Protein AF-A0A968MDX3-F1 (afdb_monomer)

Sequence (237 aa):
MPSSILFPNFDRIEPSSHFFADVKYDFLPLYENDYFKPNNRPAIYIYRIDTQQRFYQGITAAVPIEAYWKGDIKGHEGTLEMKEKQQLDLLKERKAQIKPVLLTYATVPAIENWILKQQSNRPFIHFKQGENKHTIWEVHQAEQIADIQQLFAEQVVQTYIADGHHRTTITAKYAEEIGQPLHLYCTLFSSSQVEILSFNRVVEGIPERNLEGLIKHLSNWCMIEPSKISICQQSIV

Nearest PDB structures (foldseek):
  1mw7-assembly1_A  TM=1.736E-01  e=5.111E-01  Helicobacter pylori
  8ro1-assembly1_A  TM=3.201E-01  e=3.307E+00  Caenorhabditis elegans
  7abg-assembly1_A  TM=3.146E-01  e=4.208E+00  Homo sapiens

Radius of gyration: 21.26 Å; Cα contacts (8 Å, |Δi|>4): 309; chains: 1; bounding box: 51×43×60 Å

Secondary structure (DSSP, 8-state):
-----EEE-TTT--S-HHHHHHHHHHHHHHHHTTSEEE--S--EEEEEEE-SS-EEEEEEEEEETHHHHTTSEE-SSPPPHHHHHHHHHHHHHH-S--S-EEEEE---HHHHHHHHHHTTSPPSEEEEETTEEEEEEEE--HHHHHHHHHHHHHH---EEEEE-HHHHHHHHHHHHHHTS--EEEEEEEEGGG--------------HHHHHHHHHHHTTTS-----SS---SS---

pLDDT: mean 88.59, std 12.37, range [32.12, 98.56]

Foldseek 3Di:
DPPWDKDFPPVPDDDDPVVLVCCLPCVQVCVVVPRIDTDPADKKKWKWKQAPVGMFIWIWDWAWLVCVVVPLEAEDDDDDPVVLVVVLVSCVVNVDDSDAFEKEFADDVVLVVLSVVQVVDDWPDWDDDVRMIMTMGIDRDPVSVVVNVVCCVPPTRHIYGPDDPSVSVSQVVVCVVVVHIGTGRHIYTYPVNDDDDDDDDDDDDQPPVCVVVVQVVCVVPDDDDPDPDDPDPPDPD

Structure (mmCIF, N/CA/C/O backbone):
data_AF-A0A968MDX3-F1
#
_entry.id   AF-A0A968MDX3-F1
#
loop_
_atom_site.group_PDB
_atom_site.id
_atom_site.type_symbol
_atom_site.label_atom_id
_atom_site.label_alt_id
_atom_site.label_comp_id
_atom_site.label_asym_id
_atom_site.label_entity_id
_atom_site.label_seq_id
_atom_site.pdbx_PDB_ins_code
_atom_site.Cartn_x
_atom_site.Cartn_y
_atom_site.Cartn_z
_atom_site.occupancy
_atom_site.B_iso_or_equiv
_atom_site.auth_seq_id
_atom_site.auth_comp_id
_atom_site.auth_asym_id
_atom_site.auth_atom_id
_atom_site.pdbx_PDB_model_num
ATOM 1 N N . MET A 1 1 ? -1.155 18.068 11.201 1.00 32.12 1 MET A N 1
ATOM 2 C CA . MET A 1 1 ? -2.561 17.829 10.802 1.00 32.12 1 MET A CA 1
ATOM 3 C C . MET A 1 1 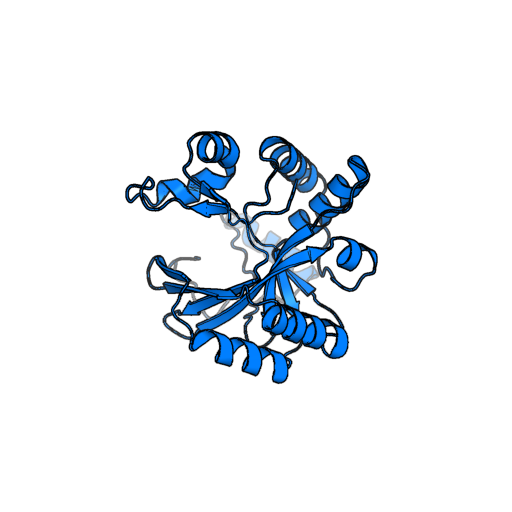? -2.909 16.408 11.207 1.00 32.12 1 MET A C 1
ATOM 5 O O . MET A 1 1 ? -2.049 15.559 10.991 1.00 32.12 1 MET A O 1
ATOM 9 N N . PRO A 1 2 ? -4.082 16.117 11.796 1.00 44.62 2 PRO A N 1
ATOM 10 C CA . PRO A 1 2 ? -4.501 14.727 11.925 1.00 44.62 2 PRO A CA 1
ATOM 11 C C . PRO A 1 2 ? -4.519 14.115 10.522 1.00 44.62 2 PRO A C 1
ATOM 13 O O . PRO A 1 2 ? -5.083 14.698 9.594 1.00 44.62 2 PRO A O 1
ATOM 16 N N . SER A 1 3 ? -3.824 12.993 10.358 1.00 61.81 3 SER A N 1
ATOM 17 C CA . SER A 1 3 ? -3.749 12.203 9.131 1.00 61.81 3 SER A CA 1
ATOM 18 C C . SER A 1 3 ? -5.114 11.571 8.859 1.00 61.81 3 SER A C 1
ATOM 20 O O . SER A 1 3 ? -5.344 10.392 9.112 1.00 61.81 3 SER A O 1
ATOM 22 N N . SER A 1 4 ? -6.057 12.392 8.409 1.00 73.12 4 SER A N 1
ATOM 23 C CA . SER A 1 4 ? -7.383 11.943 8.007 1.00 73.12 4 SER A CA 1
ATOM 24 C C . SER A 1 4 ? -7.314 11.393 6.589 1.00 73.12 4 SER A C 1
ATOM 26 O O . SER A 1 4 ? -6.726 11.996 5.690 1.00 73.12 4 SER A O 1
ATOM 28 N N . ILE A 1 5 ? -7.902 10.216 6.391 1.00 84.19 5 ILE A N 1
ATOM 29 C CA . ILE A 1 5 ? -8.171 9.718 5.047 1.00 84.19 5 ILE A CA 1
ATOM 30 C C . ILE A 1 5 ? -9.324 10.536 4.470 1.00 84.19 5 ILE A C 1
ATOM 32 O O . ILE A 1 5 ? -10.313 10.824 5.149 1.00 84.19 5 ILE A O 1
ATOM 36 N N . LEU A 1 6 ? -9.166 10.915 3.207 1.00 88.38 6 LEU A N 1
ATOM 37 C CA . LEU A 1 6 ? -10.134 11.680 2.444 1.00 88.38 6 LEU A CA 1
ATOM 38 C C . LEU A 1 6 ? -10.841 10.753 1.460 1.00 88.38 6 LEU A C 1
ATOM 40 O O . LEU A 1 6 ? -10.191 10.043 0.692 1.00 88.38 6 LEU A O 1
ATOM 44 N N . PHE A 1 7 ? -12.169 10.782 1.464 1.00 86.81 7 PHE A N 1
ATOM 45 C CA . PHE A 1 7 ? -12.987 9.995 0.551 1.00 86.81 7 PHE A CA 1
ATOM 46 C C . PHE A 1 7 ? -13.551 10.860 -0.563 1.00 86.81 7 PHE A C 1
ATOM 48 O O . PHE A 1 7 ? -14.016 11.963 -0.276 1.00 86.81 7 PHE A O 1
ATOM 55 N N . PRO A 1 8 ? -13.566 10.374 -1.815 1.00 85.56 8 PRO A N 1
ATOM 56 C CA . PRO A 1 8 ? -14.260 11.058 -2.893 1.00 85.56 8 PRO A CA 1
ATOM 57 C C . PRO A 1 8 ? -15.722 11.323 -2.516 1.00 85.56 8 PRO A C 1
ATOM 59 O O . PRO A 1 8 ? -16.436 10.438 -2.039 1.00 85.56 8 PRO A O 1
ATOM 62 N N . ASN A 1 9 ? -16.171 12.554 -2.724 1.00 86.38 9 ASN A N 1
ATOM 63 C CA . ASN A 1 9 ? -17.553 12.945 -2.529 1.00 86.38 9 ASN A CA 1
ATOM 64 C C . ASN A 1 9 ? -18.368 12.556 -3.767 1.00 86.38 9 ASN A C 1
ATOM 66 O O . ASN A 1 9 ? -18.525 13.356 -4.686 1.00 86.38 9 ASN A O 1
ATOM 70 N N . PHE A 1 10 ? -18.879 11.325 -3.793 1.00 79.38 10 PHE A N 1
ATOM 71 C CA . PHE A 1 10 ? -19.623 10.802 -4.944 1.00 79.38 10 PHE A CA 1
ATOM 72 C C . PHE A 1 10 ? -20.882 11.611 -5.302 1.00 79.38 10 PHE A C 1
ATOM 74 O O . PHE A 1 10 ? -21.313 11.548 -6.445 1.00 79.38 10 PHE A O 1
ATOM 81 N N . ASP A 1 11 ? -21.414 12.434 -4.390 1.00 82.62 11 ASP A N 1
ATOM 82 C CA . ASP A 1 11 ? -22.530 13.350 -4.682 1.00 82.62 11 ASP A CA 1
ATOM 83 C C . ASP A 1 11 ? -22.121 14.509 -5.614 1.00 82.62 11 ASP A C 1
ATOM 85 O O . ASP A 1 11 ? -22.972 15.157 -6.216 1.00 82.62 11 ASP A O 1
ATOM 89 N N . ARG A 1 12 ? -20.818 14.811 -5.697 1.00 81.12 12 ARG A N 1
ATOM 90 C CA . ARG A 1 12 ? -20.247 15.902 -6.509 1.00 81.12 12 ARG A CA 1
ATOM 91 C C . ARG A 1 12 ? -19.430 15.402 -7.693 1.00 81.12 12 ARG A C 1
ATOM 93 O O . ARG A 1 12 ? -19.038 16.193 -8.544 1.00 81.12 12 ARG A O 1
ATOM 100 N N . ILE A 1 13 ?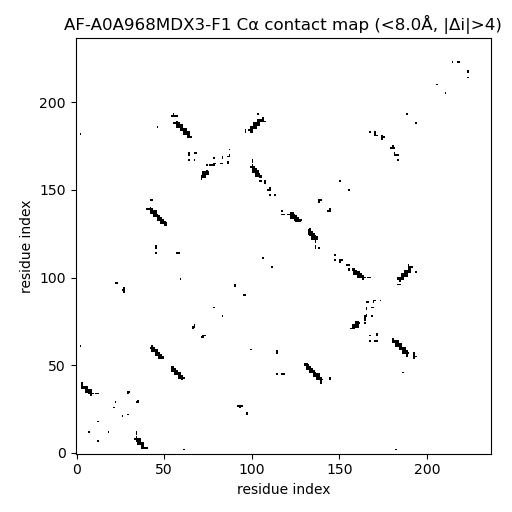 -19.147 14.106 -7.732 1.00 79.38 13 ILE A N 1
ATOM 101 C CA . ILE A 1 13 ? -18.379 13.480 -8.801 1.00 79.38 13 ILE A CA 1
ATOM 102 C C . ILE A 1 13 ? -19.387 12.898 -9.787 1.00 79.38 13 ILE A C 1
ATOM 104 O O . ILE A 1 13 ? -19.779 11.736 -9.700 1.00 79.38 13 ILE A O 1
ATOM 108 N N . GLU A 1 14 ? -19.817 13.745 -10.719 1.00 67.94 14 GLU A N 1
ATOM 109 C CA . GLU A 1 14 ? -20.519 13.321 -11.931 1.00 67.94 14 GLU A CA 1
ATOM 110 C C . GLU A 1 14 ? -19.634 12.319 -12.697 1.00 67.94 14 GLU A C 1
ATOM 112 O O . GLU A 1 14 ? -18.400 12.435 -12.668 1.00 67.94 14 GLU A O 1
ATOM 117 N N . PRO A 1 15 ? -20.215 11.302 -13.356 1.00 61.31 15 PRO A N 1
ATOM 118 C CA . PRO A 1 15 ? -19.452 10.177 -13.865 1.00 61.31 15 PRO A CA 1
ATOM 119 C C . PRO A 1 15 ? -18.474 10.654 -14.936 1.00 61.31 15 PRO A C 1
ATOM 121 O O . PRO A 1 15 ? -18.842 10.933 -16.073 1.00 61.31 15 PRO A O 1
ATOM 124 N N . SER A 1 16 ? -17.192 10.705 -14.593 1.00 52.84 16 SER A N 1
ATOM 125 C CA . SER A 1 16 ? -16.134 10.774 -15.584 1.00 52.84 16 SER A CA 1
ATOM 126 C C . SER A 1 16 ? -14.912 10.025 -15.078 1.00 52.84 16 SER A C 1
ATOM 128 O O . SER A 1 16 ? -14.365 10.290 -14.008 1.00 52.84 16 SER A O 1
ATOM 130 N N . SER A 1 17 ? -14.449 9.084 -15.895 1.00 56.25 17 SER A N 1
ATOM 131 C CA . SER A 1 17 ? -13.133 8.451 -15.784 1.00 56.25 17 SER A CA 1
ATOM 132 C C . SER A 1 17 ? -11.983 9.467 -15.686 1.00 56.25 17 SER A C 1
ATOM 134 O O . SER A 1 17 ? -10.896 9.111 -15.239 1.00 56.25 17 SER A O 1
ATOM 136 N N . HIS A 1 18 ? -12.232 10.724 -16.071 1.00 61.31 18 HIS A N 1
ATOM 137 C CA . HIS A 1 18 ? -11.297 11.843 -15.996 1.00 61.31 18 HIS A CA 1
ATOM 138 C C . HIS A 1 18 ? -10.996 12.290 -14.563 1.00 61.31 18 HIS A C 1
ATOM 140 O O . HIS A 1 18 ? -9.832 12.536 -14.257 1.00 61.31 18 HIS A O 1
ATOM 146 N N . PHE A 1 19 ? -11.984 12.295 -13.656 1.00 70.69 19 PHE A N 1
ATOM 147 C CA . PHE A 1 19 ? -11.780 12.774 -12.282 1.00 70.69 19 PHE A CA 1
ATOM 148 C C . PHE A 1 19 ? -10.586 12.078 -11.608 1.00 70.69 19 PHE A C 1
ATOM 150 O O . PHE A 1 19 ? -9.650 12.724 -11.153 1.00 70.69 19 PHE A O 1
ATOM 157 N N . PHE A 1 20 ? -10.542 10.744 -11.623 1.00 71.19 20 PHE A N 1
ATOM 158 C CA . PHE A 1 20 ? -9.467 9.998 -10.960 1.00 71.19 20 PHE A CA 1
ATOM 159 C C . PHE A 1 20 ? -8.124 10.011 -11.709 1.00 71.19 20 PHE A C 1
ATOM 161 O O . PHE A 1 20 ? -7.088 9.750 -11.090 1.00 71.19 20 PHE A O 1
ATOM 168 N N . ALA A 1 21 ? -8.112 10.306 -13.013 1.00 71.12 21 ALA A N 1
ATOM 169 C CA . ALA A 1 21 ? -6.876 10.409 -13.791 1.00 71.12 21 ALA A CA 1
ATOM 170 C C . ALA A 1 21 ? -6.073 11.665 -13.407 1.00 71.12 21 ALA A C 1
ATOM 172 O O . ALA A 1 21 ? -4.843 11.598 -13.268 1.00 71.12 21 ALA A O 1
ATOM 173 N N . ASP A 1 22 ? -6.791 12.760 -13.152 1.00 78.25 22 ASP A N 1
ATOM 174 C CA . ASP A 1 22 ? -6.221 14.090 -12.942 1.00 78.25 22 ASP A CA 1
ATOM 175 C C . ASP A 1 22 ? -6.133 14.490 -11.465 1.00 78.25 22 ASP A C 1
ATOM 177 O O . ASP A 1 22 ? -5.351 15.374 -11.132 1.00 78.25 22 ASP A O 1
ATOM 181 N N . VAL A 1 23 ? -6.784 13.762 -10.542 1.00 83.25 23 VAL A N 1
ATOM 182 C CA . VAL A 1 23 ? -6.662 13.973 -9.078 1.00 83.25 23 VAL A CA 1
ATOM 183 C C . VAL A 1 23 ? -5.212 14.067 -8.613 1.00 83.25 23 VAL A C 1
ATOM 185 O O . VAL A 1 23 ? -4.909 14.799 -7.677 1.00 83.25 23 VAL A O 1
ATOM 188 N N . LYS A 1 24 ? -4.281 13.349 -9.252 1.00 77.69 24 LYS A N 1
ATOM 189 C CA . LYS A 1 24 ? -2.867 13.498 -8.901 1.00 77.69 24 LYS A CA 1
ATOM 190 C C . LYS A 1 24 ? -2.373 14.919 -9.198 1.00 77.69 24 LYS A C 1
ATOM 192 O O . LYS A 1 24 ? -1.607 15.432 -8.410 1.00 77.69 24 LYS A O 1
ATOM 197 N N . TYR A 1 25 ? -2.759 15.577 -10.278 1.00 80.69 25 TYR A N 1
ATOM 198 C CA . TYR A 1 25 ? -2.313 16.943 -10.562 1.00 80.69 25 TYR A CA 1
ATOM 199 C C . TYR A 1 25 ? -3.145 17.984 -9.807 1.00 80.69 25 TYR A C 1
ATOM 201 O O . TYR A 1 25 ? -2.570 18.881 -9.205 1.00 80.69 25 TYR A O 1
ATOM 209 N N . ASP A 1 26 ? -4.458 17.777 -9.707 1.00 85.06 26 ASP A N 1
ATOM 210 C CA . ASP A 1 26 ? -5.398 18.806 -9.246 1.00 85.06 26 ASP A CA 1
ATOM 211 C C . ASP A 1 26 ? -5.943 18.559 -7.831 1.00 85.06 26 ASP A C 1
ATOM 213 O O . ASP A 1 26 ? -6.994 19.081 -7.460 1.00 85.06 26 ASP A O 1
ATOM 217 N N . PHE A 1 27 ? -5.248 17.759 -7.013 1.00 88.56 27 PHE A N 1
ATOM 218 C CA . PHE A 1 27 ? -5.741 17.367 -5.687 1.00 88.56 27 PHE A CA 1
ATOM 219 C C . PHE A 1 27 ? -6.156 18.565 -4.823 1.00 88.56 27 PHE A C 1
ATOM 221 O O . PHE A 1 27 ? -7.245 18.544 -4.255 1.00 88.56 27 PHE A O 1
ATOM 228 N N . LEU A 1 28 ? -5.300 19.588 -4.707 1.00 87.69 28 LEU A N 1
ATOM 229 C CA . LEU A 1 28 ? -5.549 20.707 -3.797 1.00 87.69 28 LEU A CA 1
ATOM 230 C C . LEU A 1 28 ? -6.780 21.531 -4.229 1.00 87.69 28 LEU A C 1
ATOM 232 O O . LEU A 1 28 ? -7.681 21.673 -3.402 1.00 87.69 28 LEU A O 1
ATOM 236 N N . PRO A 1 29 ? -6.914 21.958 -5.504 1.00 89.19 29 PRO A N 1
ATOM 237 C CA . PRO A 1 29 ? -8.154 22.559 -5.992 1.00 89.19 29 PRO A CA 1
ATOM 238 C C . PRO A 1 29 ? -9.394 21.690 -5.755 1.00 89.19 29 PRO A C 1
ATOM 240 O O . PRO A 1 29 ? -10.427 22.191 -5.316 1.00 89.19 29 PRO A O 1
ATOM 243 N N . LEU A 1 30 ? -9.320 20.380 -6.012 1.00 89.19 30 LEU A N 1
ATOM 244 C CA . LEU A 1 30 ? -10.456 19.476 -5.803 1.00 89.19 30 LEU A CA 1
ATOM 245 C C . LEU A 1 30 ? -10.837 19.367 -4.319 1.00 89.19 30 LEU A C 1
ATOM 247 O O . LEU A 1 30 ? -12.021 19.369 -3.980 1.00 89.19 30 LEU A O 1
ATOM 251 N N . TYR A 1 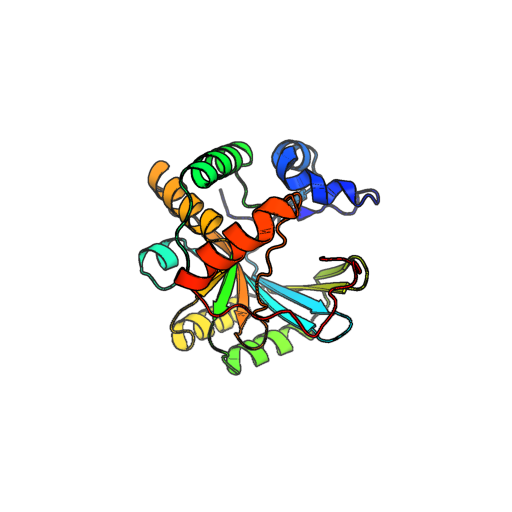31 ? -9.848 19.302 -3.430 1.00 88.00 31 TYR A N 1
ATOM 252 C CA . TYR A 1 31 ? -10.053 19.292 -1.986 1.00 88.00 31 TYR A CA 1
ATOM 253 C C . TYR A 1 31 ? -10.713 20.586 -1.493 1.00 88.00 31 TYR A C 1
ATOM 255 O O . TYR A 1 31 ? -11.709 20.521 -0.779 1.00 88.00 31 TYR A O 1
ATOM 263 N N . GLU A 1 32 ? -10.220 21.748 -1.928 1.00 88.69 32 GLU A N 1
ATOM 264 C CA . GLU A 1 32 ? -10.767 23.065 -1.563 1.00 88.69 32 GLU A CA 1
ATOM 265 C C . GLU A 1 32 ? -12.198 23.293 -2.077 1.00 88.69 32 GLU A C 1
ATOM 267 O O . GLU A 1 32 ? -12.923 24.122 -1.535 1.00 88.69 32 GLU A O 1
ATOM 272 N N . ASN A 1 33 ? -12.625 22.540 -3.096 1.00 89.50 33 ASN A N 1
ATOM 273 C CA . ASN A 1 33 ? -13.972 22.591 -3.669 1.00 89.50 33 ASN A CA 1
ATOM 274 C C . ASN A 1 33 ? -14.895 21.451 -3.176 1.00 89.50 33 ASN A C 1
ATOM 276 O O . ASN A 1 33 ? -15.883 21.125 -3.840 1.00 89.50 33 ASN A O 1
ATOM 280 N N . ASP A 1 34 ? -14.588 20.833 -2.030 1.00 88.81 34 ASP A N 1
ATOM 281 C CA . ASP A 1 34 ? -15.380 19.785 -1.360 1.00 88.81 34 ASP A CA 1
ATOM 282 C C . ASP A 1 34 ? -15.633 18.512 -2.194 1.00 88.81 34 ASP A C 1
ATOM 284 O O . ASP A 1 34 ? -16.595 17.765 -1.952 1.00 88.81 34 ASP A O 1
ATOM 288 N N . TYR A 1 35 ? -14.765 18.212 -3.168 1.00 89.38 35 TYR A N 1
ATOM 289 C CA . TYR A 1 35 ? -14.799 16.926 -3.880 1.00 89.38 35 TYR A CA 1
ATOM 290 C C . TYR A 1 35 ? -14.295 15.764 -3.018 1.00 89.38 35 TYR A C 1
ATOM 292 O O . TYR A 1 35 ? -14.391 14.607 -3.427 1.00 89.38 35 TYR A O 1
ATOM 300 N N . PHE A 1 36 ? -13.804 16.052 -1.812 1.00 89.19 36 PHE A N 1
ATOM 301 C CA . PHE A 1 36 ? -13.387 15.067 -0.830 1.00 89.19 36 PHE A CA 1
ATOM 302 C C . PHE A 1 36 ? -14.024 15.341 0.534 1.00 89.19 36 PHE A C 1
ATOM 304 O O . PHE A 1 36 ? -14.107 16.483 0.974 1.00 89.19 36 PHE A O 1
ATOM 311 N N . LYS A 1 37 ? -14.445 14.280 1.225 1.00 86.56 37 LYS A N 1
ATOM 312 C CA . LYS A 1 37 ? -14.965 14.318 2.596 1.00 86.56 37 LYS A CA 1
ATOM 313 C C . LYS A 1 37 ? -13.940 13.674 3.542 1.00 86.56 37 LYS A C 1
ATOM 315 O O . LYS A 1 37 ? -13.522 12.543 3.276 1.00 86.56 37 LYS A O 1
ATOM 320 N N . PRO A 1 38 ? -13.521 14.344 4.629 1.00 85.19 38 PRO A N 1
ATOM 321 C CA . PRO A 1 38 ? -12.616 13.746 5.601 1.00 85.19 38 PRO A CA 1
ATOM 322 C C . PRO A 1 38 ? -13.322 12.680 6.438 1.00 85.19 38 PRO A C 1
ATOM 324 O O . PRO A 1 38 ? -14.497 12.822 6.783 1.00 85.19 38 PRO A O 1
ATOM 327 N N . ASN A 1 39 ? -12.588 11.633 6.811 1.00 81.69 39 ASN A N 1
ATOM 328 C CA . ASN A 1 39 ? -13.000 10.746 7.889 1.00 81.69 39 ASN A CA 1
ATOM 329 C C . ASN A 1 39 ? -12.390 11.206 9.215 1.00 81.69 39 ASN A C 1
ATOM 331 O O . ASN A 1 39 ? -11.170 11.218 9.383 1.00 81.69 39 ASN A O 1
ATOM 335 N N . ASN A 1 40 ? -13.258 11.581 10.155 1.00 80.06 40 ASN A N 1
ATOM 336 C CA . ASN A 1 40 ? -12.872 12.192 11.426 1.00 80.06 40 ASN A CA 1
ATOM 337 C C . ASN A 1 40 ? -12.677 11.179 12.565 1.00 80.06 40 ASN A C 1
ATOM 339 O O . ASN A 1 40 ? -12.429 11.586 13.699 1.00 80.06 40 ASN A O 1
ATOM 343 N N . ARG A 1 41 ? -12.789 9.874 12.293 1.00 85.56 41 ARG A N 1
ATOM 344 C CA . ARG A 1 41 ? -12.504 8.816 13.271 1.00 85.56 41 ARG A CA 1
ATOM 345 C C . ARG A 1 41 ? -11.289 7.981 12.855 1.00 85.56 41 ARG A C 1
ATOM 347 O O . ARG A 1 41 ? -11.092 7.764 11.658 1.00 85.56 41 ARG A O 1
ATOM 354 N N . PRO A 1 42 ? -10.491 7.485 13.819 1.00 88.62 42 PRO A N 1
ATOM 355 C CA . PRO A 1 42 ? -9.468 6.488 13.539 1.00 88.62 42 PRO A CA 1
ATOM 356 C C . PRO A 1 42 ? -10.090 5.263 12.873 1.00 88.62 42 PRO A C 1
ATOM 358 O O . PRO A 1 42 ? -11.078 4.714 13.363 1.00 88.62 42 PRO A O 1
ATOM 361 N N . ALA A 1 43 ? -9.511 4.855 11.752 1.00 92.56 43 ALA A N 1
ATOM 362 C CA . ALA A 1 43 ? -9.970 3.700 11.009 1.00 92.56 43 ALA A CA 1
ATOM 363 C C . ALA A 1 43 ? -8.823 3.078 10.217 1.00 92.56 43 ALA A C 1
ATOM 365 O O . ALA A 1 43 ? -7.890 3.758 9.781 1.00 92.56 43 ALA A O 1
ATOM 366 N N . ILE A 1 44 ? -8.951 1.780 9.995 1.00 95.12 44 ILE A N 1
ATOM 367 C CA . ILE A 1 44 ? -8.230 1.035 8.968 1.00 95.12 44 ILE A CA 1
ATOM 368 C C . ILE A 1 44 ? -9.256 0.482 7.988 1.00 95.12 44 ILE A C 1
ATOM 370 O O . ILE A 1 44 ? -10.445 0.374 8.304 1.00 95.12 44 ILE A O 1
ATOM 374 N N . TYR A 1 45 ? -8.804 0.118 6.798 1.00 96.44 45 TYR A N 1
ATOM 375 C CA . TYR A 1 45 ? -9.703 -0.344 5.754 1.00 96.44 45 TYR A CA 1
ATOM 376 C C . TYR A 1 45 ? -9.241 -1.680 5.226 1.00 96.44 45 TYR A C 1
ATOM 378 O O . TYR A 1 45 ? -8.050 -1.915 5.066 1.00 96.44 45 TYR A O 1
ATOM 386 N N . ILE A 1 46 ? -10.186 -2.552 4.926 1.00 98.19 46 ILE A N 1
ATOM 387 C CA . ILE A 1 46 ? -9.908 -3.752 4.150 1.00 98.19 46 ILE A CA 1
ATOM 388 C C . ILE A 1 46 ? -10.249 -3.426 2.718 1.00 98.19 46 ILE A C 1
ATOM 390 O O . ILE A 1 46 ? -11.367 -3.000 2.439 1.00 98.19 46 ILE A O 1
ATOM 394 N N . TYR A 1 47 ? -9.295 -3.635 1.826 1.00 97.62 47 TYR A N 1
ATOM 395 C CA . TYR A 1 47 ? -9.468 -3.426 0.403 1.00 97.62 47 TYR A CA 1
ATOM 396 C C . TYR A 1 47 ? -9.410 -4.765 -0.317 1.00 97.62 47 TYR A C 1
ATOM 398 O O . TYR A 1 47 ? -8.464 -5.527 -0.132 1.00 97.62 47 TYR A O 1
ATOM 406 N N . ARG A 1 48 ? -10.421 -5.042 -1.142 1.00 98.00 48 ARG A N 1
ATOM 407 C CA . ARG A 1 48 ? -10.495 -6.217 -2.007 1.00 98.00 48 ARG A CA 1
ATOM 408 C C . ARG A 1 48 ? -10.717 -5.807 -3.454 1.00 98.00 48 ARG A C 1
ATOM 410 O O . ARG A 1 48 ? -11.548 -4.944 -3.742 1.00 98.00 48 ARG A O 1
ATOM 417 N N . ILE A 1 49 ? -10.001 -6.482 -4.343 1.00 97.31 49 ILE A N 1
ATOM 418 C CA . ILE A 1 49 ? -10.154 -6.405 -5.791 1.00 97.31 49 ILE A CA 1
ATOM 419 C C . ILE A 1 49 ? -10.523 -7.800 -6.281 1.00 97.31 49 ILE A C 1
ATOM 421 O O . ILE A 1 49 ? -9.731 -8.726 -6.126 1.00 97.31 49 ILE A O 1
ATOM 425 N N . ASP A 1 50 ? -11.701 -7.954 -6.873 1.00 97.56 50 ASP A N 1
ATOM 426 C CA . ASP A 1 50 ? -12.117 -9.173 -7.563 1.00 97.56 50 ASP A CA 1
ATOM 427 C C . ASP A 1 50 ? -11.882 -8.997 -9.069 1.00 97.56 50 ASP A C 1
ATOM 429 O O . ASP A 1 50 ? -12.484 -8.120 -9.696 1.00 97.56 50 ASP A O 1
ATOM 433 N N . THR A 1 51 ? -11.005 -9.825 -9.637 1.00 95.19 51 THR A N 1
ATOM 434 C CA . THR A 1 51 ? -10.725 -9.910 -11.078 1.00 95.19 51 THR A CA 1
ATOM 435 C C . THR A 1 51 ? -11.454 -11.108 -11.693 1.00 95.19 51 THR A C 1
ATOM 437 O O . THR A 1 51 ? -12.124 -11.874 -10.998 1.00 95.19 51 THR A O 1
ATOM 440 N N . GLN A 1 52 ? -11.319 -11.305 -13.008 1.00 92.81 52 GLN A N 1
ATOM 441 C CA . GLN A 1 52 ? -11.880 -12.483 -13.682 1.00 92.81 52 GLN A CA 1
ATOM 442 C C . GLN A 1 52 ? -11.251 -13.809 -13.218 1.00 92.81 52 GLN A C 1
ATOM 444 O O . GLN A 1 52 ? -11.900 -14.848 -13.297 1.00 92.81 52 GLN A O 1
ATOM 449 N N . GLN A 1 53 ? -9.998 -13.788 -12.751 1.00 92.31 53 GLN A N 1
ATOM 450 C CA . GLN A 1 53 ? -9.251 -15.001 -12.400 1.00 92.31 53 GLN A CA 1
ATOM 451 C C . GLN A 1 53 ? -9.248 -15.285 -10.898 1.00 92.31 53 GLN A C 1
ATOM 453 O O . GLN A 1 53 ? -9.336 -16.440 -10.484 1.00 92.31 53 GLN A O 1
ATOM 458 N N . ARG A 1 54 ? -9.109 -14.243 -10.074 1.00 95.31 54 ARG A N 1
ATOM 459 C CA . ARG A 1 54 ? -8.983 -14.363 -8.618 1.00 95.31 54 ARG A CA 1
ATOM 460 C C . ARG A 1 54 ? -9.330 -13.053 -7.928 1.00 95.31 54 ARG A C 1
ATOM 462 O O . ARG A 1 54 ? -9.600 -12.047 -8.574 1.00 95.31 54 ARG A O 1
ATOM 469 N N . PHE A 1 55 ? -9.268 -13.054 -6.605 1.00 96.31 55 PHE A N 1
ATOM 470 C CA . PHE A 1 55 ? -9.272 -11.821 -5.835 1.00 96.31 55 PHE A CA 1
ATOM 471 C C . PHE A 1 55 ? -7.912 -11.571 -5.182 1.00 96.31 55 PHE A C 1
ATOM 473 O O . PHE A 1 55 ? -7.116 -12.497 -4.985 1.00 96.31 55 PHE A O 1
ATOM 480 N N . TYR A 1 56 ? -7.689 -10.306 -4.844 1.00 97.62 56 TYR A N 1
ATOM 481 C CA . TYR A 1 56 ? -6.597 -9.830 -4.007 1.00 97.62 56 TYR A CA 1
ATOM 482 C C . TYR A 1 56 ? -7.206 -9.013 -2.875 1.00 97.62 56 TYR A C 1
ATOM 484 O O . TYR A 1 56 ? -8.075 -8.174 -3.124 1.00 97.62 56 TYR A O 1
ATOM 492 N N . GLN A 1 57 ? -6.772 -9.244 -1.641 1.00 98.12 57 GLN A N 1
ATOM 493 C CA . GLN A 1 57 ? -7.242 -8.485 -0.486 1.00 98.12 57 GLN A CA 1
ATOM 494 C C . GLN A 1 57 ? -6.110 -8.109 0.464 1.00 98.12 57 GLN A C 1
ATOM 496 O O . GLN A 1 57 ? -5.158 -8.865 0.650 1.00 98.12 57 GLN A O 1
ATOM 501 N N . GLY A 1 58 ? -6.238 -6.943 1.082 1.00 98.06 58 GLY A N 1
ATOM 502 C CA . GLY A 1 58 ? -5.239 -6.405 1.990 1.00 98.06 58 GLY A CA 1
ATOM 503 C C . GLY A 1 58 ? -5.820 -5.366 2.937 1.00 98.06 58 GLY A C 1
ATOM 504 O O . GLY A 1 58 ? -7.012 -5.053 2.899 1.00 98.06 58 GLY A O 1
ATOM 505 N N . ILE A 1 59 ? -4.957 -4.832 3.794 1.00 98.25 59 ILE A N 1
ATOM 506 C CA . ILE A 1 59 ? -5.300 -3.803 4.775 1.00 98.25 59 ILE A CA 1
ATOM 507 C C . ILE A 1 59 ? -4.687 -2.480 4.339 1.00 98.25 59 ILE A C 1
ATOM 509 O O . ILE A 1 59 ? -3.482 -2.376 4.148 1.00 98.25 59 ILE A O 1
ATOM 513 N N . THR A 1 60 ? -5.506 -1.452 4.215 1.00 97.06 60 THR A N 1
ATOM 514 C CA . THR A 1 60 ? -5.095 -0.077 3.972 1.00 97.06 60 THR A CA 1
ATOM 515 C C . THR A 1 60 ? -5.045 0.683 5.296 1.00 97.06 60 THR A C 1
ATOM 517 O O . THR A 1 60 ? -6.041 0.761 6.019 1.00 97.06 60 THR A O 1
ATOM 520 N N . ALA A 1 61 ? -3.880 1.246 5.616 1.00 95.38 61 ALA A N 1
ATOM 521 C CA . ALA A 1 61 ? -3.622 1.920 6.884 1.00 95.38 61 ALA A CA 1
ATOM 522 C C . ALA A 1 61 ? -2.521 2.985 6.754 1.00 95.38 61 ALA A C 1
ATOM 524 O O . ALA A 1 61 ? -1.755 3.007 5.788 1.00 95.38 61 ALA A O 1
ATOM 525 N N . ALA A 1 62 ? -2.441 3.856 7.760 1.00 94.12 62 ALA A N 1
ATOM 526 C CA . ALA A 1 62 ? -1.322 4.768 7.952 1.00 94.12 62 ALA A CA 1
ATOM 527 C C . ALA A 1 62 ? -0.208 4.044 8.728 1.00 94.12 62 ALA A C 1
ATOM 529 O O . ALA A 1 62 ? -0.429 3.604 9.854 1.00 94.12 62 ALA A O 1
ATOM 530 N N . VAL A 1 63 ? 0.979 3.916 8.136 1.00 94.94 63 VAL A N 1
ATOM 531 C CA . VAL A 1 63 ? 2.135 3.234 8.739 1.00 94.94 63 VAL A CA 1
ATOM 532 C C . VAL A 1 63 ? 3.189 4.274 9.127 1.00 94.94 63 VAL A C 1
ATOM 534 O O . VAL A 1 63 ? 3.558 5.071 8.269 1.00 94.94 63 VAL A O 1
ATOM 537 N N . PRO A 1 64 ? 3.682 4.312 10.376 1.00 94.69 64 PRO A N 1
ATOM 538 C CA . PRO A 1 64 ? 4.683 5.295 10.794 1.00 94.69 64 PRO A CA 1
ATOM 539 C C . PRO A 1 64 ? 5.964 5.176 9.957 1.00 94.69 64 PRO A C 1
ATOM 541 O O . PRO A 1 64 ? 6.469 4.070 9.739 1.00 94.69 64 PRO A O 1
ATOM 544 N N . ILE A 1 65 ? 6.504 6.304 9.486 1.00 95.19 65 ILE A N 1
ATOM 545 C CA . ILE A 1 65 ? 7.734 6.326 8.677 1.00 95.19 65 ILE A CA 1
ATOM 546 C C . ILE A 1 65 ? 8.951 5.813 9.462 1.00 95.19 65 ILE A C 1
ATOM 548 O O . ILE A 1 65 ? 9.913 5.312 8.888 1.00 95.19 65 ILE A O 1
ATOM 552 N N . GLU A 1 66 ? 8.881 5.835 10.787 1.00 95.38 66 GLU A N 1
ATOM 553 C CA . GLU A 1 66 ? 9.873 5.277 11.696 1.00 95.38 66 GLU A CA 1
ATOM 554 C C . GLU A 1 66 ? 10.098 3.781 11.475 1.00 95.38 66 GLU A C 1
ATOM 556 O O . GLU A 1 66 ? 11.217 3.308 11.662 1.00 95.38 66 GLU A O 1
ATOM 561 N N . ALA A 1 67 ? 9.074 3.036 11.042 1.00 94.69 67 ALA A N 1
ATOM 562 C CA . ALA A 1 67 ? 9.219 1.624 10.686 1.00 94.69 67 ALA A CA 1
ATOM 563 C C . ALA A 1 67 ? 10.168 1.440 9.485 1.00 94.69 67 ALA A C 1
ATOM 565 O O . ALA A 1 67 ? 10.898 0.454 9.402 1.00 94.69 67 ALA A O 1
ATOM 566 N N . TYR A 1 68 ? 10.221 2.413 8.570 1.00 95.50 68 TYR A N 1
ATOM 567 C CA . TYR A 1 68 ? 11.198 2.421 7.482 1.00 95.50 68 TYR A CA 1
ATOM 568 C C . TYR A 1 68 ? 12.609 2.733 7.991 1.00 95.50 68 TYR A C 1
ATOM 570 O O . TYR A 1 68 ? 13.539 1.991 7.685 1.00 95.50 68 TYR A O 1
ATOM 578 N N . TRP A 1 69 ? 12.775 3.756 8.835 1.00 94.19 69 TRP A N 1
ATOM 579 C CA . TRP A 1 69 ? 14.087 4.105 9.401 1.00 94.19 69 TRP A CA 1
ATOM 580 C C . TRP A 1 69 ? 14.684 3.002 10.288 1.00 94.19 69 TRP A C 1
ATOM 582 O O . TRP A 1 69 ? 15.897 2.803 10.286 1.00 94.19 69 TRP A O 1
ATOM 592 N N . LYS A 1 70 ? 13.845 2.252 11.015 1.00 94.75 70 LYS A N 1
ATOM 593 C CA . LYS A 1 70 ? 14.258 1.083 11.815 1.00 94.75 70 LYS A CA 1
ATOM 594 C C . LYS A 1 70 ? 14.545 -0.161 10.970 1.00 94.75 70 LYS A C 1
ATOM 596 O O . LYS A 1 70 ? 15.151 -1.111 11.458 1.00 94.75 70 LYS A O 1
ATOM 601 N N . GLY A 1 71 ? 14.152 -0.147 9.697 1.00 94.38 71 GLY A N 1
ATOM 602 C CA . GLY A 1 71 ? 14.359 -1.249 8.768 1.00 94.38 71 GLY A CA 1
ATOM 603 C C . GLY A 1 71 ? 13.316 -2.365 8.860 1.00 94.38 71 GLY A C 1
ATOM 604 O O . GLY A 1 71 ? 13.591 -3.451 8.347 1.00 94.38 71 GLY A O 1
ATOM 605 N N . ASP A 1 72 ? 12.150 -2.113 9.459 1.00 96.06 72 ASP A N 1
ATOM 606 C CA . ASP A 1 72 ? 10.996 -3.028 9.474 1.00 96.06 72 ASP A CA 1
ATOM 607 C C . ASP A 1 72 ? 10.275 -3.044 8.110 1.00 96.06 72 ASP A C 1
ATOM 609 O O . ASP A 1 72 ? 9.656 -4.040 7.725 1.00 96.06 72 ASP A O 1
ATOM 613 N N . ILE A 1 73 ? 10.394 -1.945 7.352 1.00 97.06 73 ILE A N 1
ATOM 614 C CA . ILE A 1 73 ? 9.992 -1.832 5.943 1.00 97.06 73 ILE A CA 1
ATOM 615 C C . ILE A 1 73 ? 11.244 -1.934 5.060 1.00 97.06 73 ILE A C 1
ATOM 617 O O . ILE A 1 73 ? 12.115 -1.065 5.097 1.00 97.06 73 ILE A O 1
ATOM 621 N N . LYS A 1 74 ? 11.337 -2.980 4.235 1.00 95.44 74 LYS A N 1
ATOM 622 C CA . LYS A 1 74 ? 12.485 -3.264 3.359 1.00 95.44 74 LYS A CA 1
ATOM 623 C C . LYS A 1 74 ? 12.226 -2.845 1.911 1.00 95.44 74 LYS A C 1
ATOM 625 O O . LYS A 1 74 ? 11.212 -3.213 1.323 1.00 95.44 74 LYS A O 1
ATOM 630 N N . GLY A 1 75 ? 13.175 -2.136 1.304 1.00 91.31 75 GLY A N 1
ATOM 631 C CA . GLY A 1 75 ? 13.233 -1.938 -0.148 1.00 91.31 75 GLY A CA 1
ATOM 632 C C . GLY A 1 75 ? 13.982 -3.073 -0.856 1.00 91.31 75 GLY A C 1
ATOM 633 O O . GLY A 1 75 ? 14.784 -3.770 -0.238 1.00 91.31 75 GLY A O 1
ATOM 634 N N . HIS A 1 76 ? 13.734 -3.238 -2.155 1.00 85.69 76 HIS A N 1
ATOM 635 C CA . HIS A 1 76 ? 14.430 -4.204 -3.025 1.00 85.69 76 HIS A CA 1
ATOM 636 C C . HIS A 1 76 ? 15.026 -3.565 -4.296 1.00 85.69 76 HIS A C 1
ATOM 638 O O . HIS A 1 76 ? 15.664 -4.248 -5.091 1.00 85.69 76 HIS A O 1
ATOM 644 N N . GLU A 1 77 ? 14.845 -2.255 -4.471 1.00 81.44 77 GLU A N 1
ATOM 645 C CA . GLU A 1 77 ? 15.458 -1.448 -5.526 1.00 81.44 77 GLU A CA 1
ATOM 646 C C . GLU A 1 77 ? 15.875 -0.083 -4.963 1.00 81.44 77 GLU A C 1
ATOM 648 O O . GLU A 1 77 ? 15.327 0.385 -3.960 1.00 81.44 77 GLU A O 1
ATOM 653 N N . GLY A 1 78 ? 16.873 0.533 -5.599 1.00 79.38 78 GLY A N 1
ATOM 654 C CA . GLY A 1 78 ? 17.273 1.908 -5.317 1.00 79.38 78 GLY A CA 1
ATOM 655 C C . GLY A 1 78 ? 16.379 2.911 -6.043 1.00 79.38 78 GLY A C 1
ATOM 656 O O . GLY A 1 78 ? 15.806 2.620 -7.091 1.00 79.38 78 GLY A O 1
ATOM 657 N N . THR A 1 79 ? 16.285 4.119 -5.503 1.00 76.12 79 THR A N 1
ATOM 658 C CA . THR A 1 79 ? 15.531 5.222 -6.100 1.00 76.12 79 THR A CA 1
ATOM 659 C C . THR A 1 79 ? 16.433 6.116 -6.958 1.00 76.12 79 THR A C 1
ATOM 661 O O . THR A 1 79 ? 17.610 6.316 -6.677 1.00 76.12 79 THR A O 1
ATOM 664 N N . LEU A 1 80 ? 15.877 6.666 -8.040 1.00 77.12 80 LEU A N 1
ATOM 665 C CA . LEU A 1 80 ? 16.547 7.645 -8.908 1.00 77.12 80 LEU A CA 1
ATOM 666 C C . LEU A 1 80 ? 16.340 9.086 -8.412 1.00 77.12 80 LEU A C 1
ATOM 668 O O . LEU A 1 80 ? 15.205 9.568 -8.421 1.00 77.12 80 LEU A O 1
ATOM 672 N N . GLU A 1 81 ? 17.421 9.801 -8.090 1.00 78.25 81 GLU A N 1
ATOM 673 C CA . GLU A 1 81 ? 17.396 11.163 -7.514 1.00 78.25 81 GLU A CA 1
ATOM 674 C C . GLU A 1 81 ? 16.513 12.159 -8.286 1.00 78.25 81 GLU A C 1
ATOM 676 O O . GLU A 1 81 ? 15.718 12.891 -7.695 1.00 78.25 81 GLU A O 1
ATOM 681 N N . MET A 1 82 ? 16.585 12.162 -9.623 1.00 74.19 82 MET A N 1
ATOM 682 C CA . MET A 1 82 ? 15.783 13.073 -10.453 1.00 74.19 82 MET A CA 1
ATOM 683 C C . MET A 1 82 ? 14.273 12.877 -10.238 1.00 74.19 82 MET A C 1
ATOM 685 O O . MET A 1 82 ? 13.525 13.850 -10.142 1.00 74.19 82 MET A O 1
ATOM 689 N N . LYS A 1 83 ? 13.821 11.620 -10.122 1.00 76.50 83 LYS A N 1
ATOM 690 C CA . LYS A 1 83 ? 12.410 11.299 -9.861 1.00 76.50 83 LYS A CA 1
ATOM 691 C C . LYS A 1 83 ? 12.002 11.654 -8.434 1.00 76.50 83 LYS A C 1
ATOM 693 O O . LYS A 1 83 ? 10.831 11.938 -8.198 1.00 76.50 83 LYS A O 1
ATOM 698 N N . GLU A 1 84 ? 12.941 11.643 -7.490 1.00 82.50 84 GLU A N 1
ATOM 699 C CA . GLU A 1 84 ? 12.662 12.003 -6.102 1.00 82.50 84 GLU A CA 1
ATOM 700 C C . GLU A 1 84 ? 12.345 13.482 -5.940 1.00 82.50 84 GLU A C 1
ATOM 702 O O . GLU A 1 84 ? 11.363 13.809 -5.281 1.00 82.50 84 GLU A O 1
ATOM 707 N N . LYS A 1 85 ? 13.119 14.368 -6.579 1.00 83.62 85 LYS A N 1
ATOM 708 C CA . LYS A 1 85 ? 12.881 15.815 -6.501 1.00 83.62 85 LYS A CA 1
ATOM 709 C C . LYS A 1 85 ? 11.482 16.182 -6.999 1.00 83.62 85 LYS A C 1
ATOM 711 O O . LYS A 1 85 ? 10.727 16.821 -6.278 1.00 83.62 85 LYS A O 1
ATOM 716 N N . GLN A 1 86 ? 11.111 15.702 -8.187 1.00 83.94 86 GLN A N 1
ATOM 717 C CA . GLN A 1 86 ? 9.793 15.977 -8.765 1.00 83.94 86 GLN A CA 1
ATOM 718 C C . GLN A 1 86 ? 8.654 15.499 -7.853 1.00 83.94 86 GLN A C 1
ATOM 720 O O . GLN A 1 86 ? 7.654 16.185 -7.669 1.00 83.94 86 GLN A O 1
ATOM 725 N N . GLN A 1 87 ? 8.786 14.305 -7.283 1.00 83.75 87 GLN A N 1
ATOM 726 C CA . GLN A 1 87 ? 7.767 13.736 -6.407 1.00 83.75 87 GLN A CA 1
ATOM 727 C C . GLN A 1 87 ? 7.725 14.427 -5.030 1.00 83.75 87 GLN A C 1
ATOM 729 O O . GLN A 1 87 ? 6.648 14.526 -4.444 1.00 83.75 87 GLN A O 1
ATOM 734 N N . LEU A 1 88 ? 8.854 14.944 -4.532 1.00 87.81 88 LEU A N 1
ATOM 735 C CA . LEU A 1 88 ? 8.908 15.778 -3.329 1.00 87.81 88 LEU A CA 1
ATOM 736 C C . LEU A 1 88 ? 8.204 17.122 -3.547 1.00 87.81 88 LEU A C 1
ATOM 738 O O . LEU A 1 88 ? 7.399 17.517 -2.708 1.00 87.81 88 LEU A O 1
ATOM 742 N N . ASP A 1 89 ? 8.453 17.789 -4.675 1.00 88.31 89 ASP A N 1
ATOM 743 C CA . ASP A 1 89 ? 7.790 19.052 -5.024 1.00 88.31 89 ASP A CA 1
ATOM 744 C C . ASP A 1 89 ? 6.266 18.862 -5.083 1.00 88.31 89 ASP A C 1
ATOM 746 O O . ASP A 1 89 ? 5.511 19.602 -4.453 1.00 88.31 89 ASP A O 1
ATOM 750 N N . LEU A 1 90 ? 5.817 17.778 -5.724 1.00 86.75 90 LEU A N 1
ATOM 751 C CA . LEU A 1 90 ? 4.405 17.402 -5.771 1.00 86.75 90 LEU A CA 1
ATOM 752 C C . LEU A 1 90 ? 3.815 17.092 -4.386 1.00 86.75 90 LEU A C 1
ATOM 754 O O . LEU A 1 90 ? 2.660 17.421 -4.121 1.00 86.75 90 LEU A O 1
ATOM 758 N N . LEU A 1 91 ? 4.568 16.440 -3.493 1.00 88.31 91 LEU A N 1
ATOM 759 C CA . LEU A 1 91 ? 4.115 16.189 -2.122 1.00 88.31 91 LEU A CA 1
ATOM 760 C C . LEU A 1 91 ? 3.935 17.505 -1.351 1.00 88.31 91 LEU A C 1
ATOM 762 O O . LEU A 1 91 ? 2.936 17.660 -0.648 1.00 88.31 91 LEU A O 1
ATOM 766 N N . LYS A 1 92 ? 4.865 18.453 -1.510 1.00 89.00 92 LYS A N 1
ATOM 767 C CA . LYS A 1 92 ? 4.809 19.782 -0.879 1.00 89.00 92 LYS A CA 1
ATOM 768 C C . LYS A 1 92 ? 3.638 20.613 -1.393 1.00 89.00 92 LYS A C 1
ATOM 770 O O . LYS A 1 92 ? 2.970 21.269 -0.597 1.00 89.00 92 LYS A O 1
ATOM 775 N N . GLU A 1 93 ? 3.381 20.557 -2.695 1.00 87.75 93 GLU A N 1
ATOM 776 C CA . GLU A 1 93 ? 2.261 21.242 -3.341 1.00 87.75 93 GLU A CA 1
ATOM 777 C C . GLU A 1 93 ? 0.916 20.695 -2.848 1.00 87.75 93 GLU A C 1
ATOM 779 O O . GLU A 1 93 ? 0.072 21.443 -2.358 1.00 87.75 93 GLU A O 1
ATOM 784 N N . ARG A 1 94 ? 0.733 19.373 -2.910 1.00 88.25 94 ARG A N 1
ATOM 785 C CA . ARG A 1 94 ? -0.545 18.722 -2.579 1.00 88.25 94 ARG A CA 1
ATOM 786 C C . ARG A 1 94 ? -0.815 18.658 -1.084 1.00 88.25 94 ARG A C 1
ATOM 788 O O . ARG A 1 94 ? -1.970 18.576 -0.680 1.00 88.25 94 ARG A O 1
ATOM 795 N N . LYS A 1 95 ? 0.244 18.588 -0.271 1.00 87.56 95 LYS A N 1
ATOM 796 C CA . LYS A 1 95 ? 0.187 18.286 1.170 1.00 87.56 95 LYS A CA 1
ATOM 797 C C . LYS A 1 95 ? -0.584 16.992 1.483 1.00 87.56 95 LYS A C 1
ATOM 799 O O . LYS A 1 95 ? -1.153 16.852 2.563 1.00 87.56 95 LYS A O 1
ATOM 804 N N . ALA A 1 96 ? -0.593 16.044 0.542 1.00 89.06 96 ALA A N 1
ATOM 805 C CA . ALA A 1 96 ? -1.318 14.782 0.642 1.00 89.06 96 ALA A CA 1
ATOM 806 C C . ALA A 1 96 ? -0.636 13.657 -0.150 1.00 89.06 96 ALA A C 1
ATOM 808 O O . ALA A 1 96 ? -0.057 13.872 -1.219 1.00 89.06 96 ALA A O 1
ATOM 809 N N . GLN A 1 97 ? -0.754 12.429 0.359 1.00 91.50 97 GLN A N 1
ATOM 810 C CA . GLN A 1 97 ? -0.361 11.211 -0.346 1.00 91.50 97 GLN A CA 1
ATOM 811 C C . GLN A 1 97 ? -1.552 10.679 -1.151 1.00 91.50 97 GLN A C 1
ATOM 813 O O . GLN A 1 97 ? -2.559 10.270 -0.585 1.00 91.50 97 GLN A O 1
ATOM 818 N N . ILE A 1 98 ? -1.429 10.662 -2.481 1.00 88.62 98 ILE A N 1
ATOM 819 C CA . ILE A 1 98 ? -2.539 10.302 -3.386 1.00 88.62 98 ILE A CA 1
ATOM 820 C C . ILE A 1 98 ? -2.602 8.798 -3.681 1.00 88.62 98 ILE A C 1
ATOM 822 O O . ILE A 1 98 ? -3.670 8.251 -3.940 1.00 88.62 98 ILE A O 1
ATOM 826 N N . LYS A 1 99 ? -1.452 8.114 -3.670 1.00 89.88 99 LYS A N 1
ATOM 827 C CA . LYS A 1 99 ? -1.353 6.696 -4.037 1.00 89.88 99 LYS A CA 1
ATOM 828 C C . LYS A 1 99 ? -0.722 5.885 -2.909 1.00 89.88 99 LYS A C 1
ATOM 830 O O . LYS A 1 99 ? 0.379 6.261 -2.493 1.00 89.88 99 LYS A O 1
ATOM 835 N N . PRO A 1 100 ? -1.322 4.755 -2.499 1.00 93.94 100 PRO A N 1
ATOM 836 C CA . PRO A 1 100 ? -0.795 3.962 -1.400 1.00 93.94 100 PRO A CA 1
ATOM 837 C C . PRO A 1 100 ? 0.512 3.275 -1.794 1.00 93.94 100 PRO A C 1
ATOM 839 O O . PRO A 1 100 ? 0.632 2.770 -2.912 1.00 93.94 100 PRO A O 1
ATOM 842 N N . VAL A 1 101 ? 1.483 3.234 -0.886 1.00 96.81 101 VAL A N 1
ATOM 843 C CA . VAL A 1 101 ? 2.629 2.324 -0.994 1.00 96.81 101 VAL A CA 1
ATOM 844 C C . VAL A 1 101 ? 2.106 0.897 -0.845 1.00 96.81 101 VAL A C 1
ATOM 846 O O . VAL A 1 101 ? 1.362 0.599 0.092 1.00 96.81 101 VAL A O 1
ATOM 849 N N . LEU A 1 102 ? 2.467 0.022 -1.778 1.00 97.81 102 LEU A N 1
ATOM 850 C CA . LEU A 1 102 ? 2.131 -1.391 -1.700 1.00 97.81 102 LEU A CA 1
ATOM 851 C C . LEU A 1 102 ? 3.193 -2.086 -0.853 1.00 97.81 102 LEU A C 1
ATOM 853 O O . LEU A 1 102 ? 4.348 -2.203 -1.270 1.00 97.81 102 LEU A O 1
ATOM 857 N N . LEU A 1 103 ? 2.794 -2.549 0.326 1.00 98.19 103 LEU A N 1
ATOM 858 C CA . LEU A 1 103 ? 3.633 -3.382 1.177 1.00 98.19 103 LEU A CA 1
ATOM 859 C C . LEU A 1 103 ? 3.178 -4.836 1.082 1.00 98.19 103 LEU A C 1
ATOM 861 O O . LEU A 1 103 ? 1.982 -5.122 1.025 1.00 98.19 103 LEU A O 1
ATOM 865 N N . THR A 1 104 ? 4.136 -5.753 1.103 1.00 98.06 104 THR A N 1
ATOM 866 C CA . THR A 1 104 ? 3.886 -7.189 1.213 1.00 98.06 104 THR A CA 1
ATOM 867 C C . THR A 1 104 ? 4.563 -7.774 2.445 1.00 98.06 104 THR A C 1
ATOM 869 O O . THR A 1 104 ? 5.585 -7.263 2.901 1.00 98.06 104 THR A O 1
ATOM 872 N N . TYR A 1 105 ? 3.992 -8.829 3.013 1.00 98.19 105 TYR A N 1
ATOM 873 C CA . TYR A 1 105 ? 4.532 -9.532 4.178 1.00 98.19 105 TYR A CA 1
ATOM 874 C C . TYR A 1 105 ? 4.282 -11.035 4.066 1.00 98.19 105 TYR A C 1
ATOM 876 O O . TYR A 1 105 ? 3.412 -11.477 3.316 1.00 98.19 105 TYR A O 1
ATOM 884 N N . ALA A 1 106 ? 5.054 -11.842 4.797 1.00 97.94 106 ALA A N 1
ATOM 885 C CA . ALA A 1 106 ? 4.844 -13.287 4.824 1.00 97.94 106 ALA A CA 1
ATOM 886 C C . ALA A 1 106 ? 3.412 -13.615 5.274 1.00 97.94 106 ALA A C 1
ATOM 888 O O . ALA A 1 106 ? 2.874 -12.964 6.163 1.00 97.94 106 ALA A O 1
ATOM 889 N N . THR A 1 107 ? 2.782 -14.614 4.660 1.00 98.00 107 THR A N 1
ATOM 890 C CA . THR A 1 107 ? 1.383 -14.937 4.972 1.00 98.00 107 THR A CA 1
ATOM 891 C C . THR A 1 107 ? 1.225 -15.377 6.429 1.00 98.00 107 THR A C 1
ATOM 893 O O . THR A 1 107 ? 1.840 -16.351 6.859 1.00 98.00 107 THR A O 1
ATOM 896 N N . VAL A 1 108 ? 0.358 -14.674 7.165 1.00 98.44 108 VAL A N 1
ATOM 897 C CA . VAL A 1 108 ? 0.007 -14.963 8.561 1.00 98.44 108 VAL A CA 1
ATOM 898 C C . VAL A 1 108 ? -1.469 -15.382 8.620 1.00 98.44 108 VAL A C 1
ATOM 900 O O . VAL A 1 108 ? -2.346 -14.531 8.449 1.00 98.44 108 VAL A O 1
ATOM 903 N N . PRO A 1 109 ? -1.789 -16.665 8.891 1.00 98.19 109 PRO A N 1
ATOM 904 C CA . PRO A 1 109 ? -3.172 -17.154 8.889 1.00 98.19 109 PRO A CA 1
ATOM 905 C C . PRO A 1 109 ? -4.112 -16.402 9.840 1.00 98.19 109 PRO A C 1
ATOM 907 O O . PRO A 1 109 ? -5.291 -16.230 9.540 1.00 98.19 109 PRO A O 1
ATOM 910 N N . ALA A 1 110 ? -3.602 -15.929 10.981 1.00 98.50 110 ALA A N 1
ATOM 911 C CA . ALA A 1 110 ? -4.387 -15.148 11.934 1.00 98.50 110 ALA A CA 1
ATOM 912 C C . ALA A 1 110 ? -4.869 -13.811 11.340 1.00 98.50 110 ALA A C 1
ATOM 914 O O . ALA A 1 110 ? -6.016 -13.427 11.566 1.00 98.50 110 ALA A O 1
ATOM 915 N N . ILE A 1 111 ? -4.032 -13.147 10.535 1.00 98.56 111 ILE A N 1
ATOM 916 C CA . ILE A 1 111 ? -4.377 -11.890 9.861 1.00 98.56 111 ILE A CA 1
ATOM 917 C C . ILE A 1 111 ? -5.397 -12.140 8.746 1.00 98.56 111 ILE A C 1
ATOM 919 O O . ILE A 1 111 ? -6.396 -11.430 8.673 1.00 98.56 111 ILE A O 1
ATOM 923 N N . GLU A 1 112 ? -5.219 -13.187 7.935 1.00 98.19 112 GLU A N 1
ATOM 924 C CA . GLU A 1 112 ? -6.199 -13.557 6.899 1.00 98.19 112 GLU A CA 1
ATOM 925 C C . GLU A 1 112 ? -7.576 -13.862 7.508 1.00 98.19 112 GLU A C 1
ATOM 927 O O . GLU A 1 112 ? -8.600 -13.356 7.048 1.00 98.19 112 GLU A O 1
ATOM 932 N N . ASN A 1 113 ? -7.610 -14.620 8.607 1.00 98.19 113 ASN A N 1
ATOM 933 C CA . ASN A 1 113 ? -8.849 -14.898 9.332 1.00 98.19 113 ASN A CA 1
ATOM 934 C C . ASN A 1 113 ? -9.477 -13.628 9.917 1.00 98.19 113 ASN A C 1
ATOM 936 O O . ASN A 1 113 ? -10.702 -13.496 9.920 1.00 98.19 113 ASN A O 1
ATOM 940 N N . TRP A 1 114 ? -8.664 -12.695 10.418 1.00 98.44 114 TRP A N 1
ATOM 941 C CA . TRP A 1 114 ? -9.151 -11.405 10.897 1.00 98.44 114 TRP A CA 1
ATOM 942 C C . TRP A 1 114 ? -9.782 -10.599 9.752 1.00 98.44 114 TRP A C 1
ATOM 944 O O . TRP A 1 114 ? -10.916 -10.148 9.898 1.00 98.44 114 TRP A O 1
ATOM 954 N N . ILE A 1 115 ? -9.124 -10.511 8.588 1.00 98.12 115 ILE A N 1
ATOM 955 C CA . ILE A 1 115 ? -9.648 -9.836 7.386 1.00 98.12 115 ILE A CA 1
ATOM 956 C C . ILE A 1 115 ? -11.005 -10.428 6.981 1.00 98.12 115 ILE A C 1
ATOM 958 O O . ILE A 1 115 ? -11.969 -9.688 6.788 1.00 98.12 115 ILE A O 1
ATOM 962 N N . LEU A 1 116 ? -11.110 -11.759 6.909 1.00 97.12 116 LEU A N 1
ATOM 963 C CA . LEU A 1 116 ? -12.353 -12.446 6.544 1.00 97.12 116 LEU A CA 1
ATOM 964 C C . LEU A 1 116 ? -13.503 -12.142 7.513 1.00 97.12 116 LEU A C 1
ATOM 966 O O . LEU A 1 116 ? -14.632 -11.918 7.076 1.00 97.12 116 LEU A O 1
ATOM 970 N N . LYS A 1 117 ? -13.236 -12.085 8.825 1.00 97.56 117 LYS A N 1
ATOM 971 C CA . LYS A 1 117 ? -14.260 -11.741 9.827 1.00 97.56 117 LYS A CA 1
ATOM 972 C C . LYS A 1 117 ? -14.850 -10.357 9.573 1.00 97.56 117 LYS A C 1
ATOM 974 O O . LYS A 1 117 ? -16.070 -10.205 9.581 1.00 97.56 117 LYS A O 1
ATOM 979 N N . GLN A 1 118 ? -14.008 -9.368 9.289 1.00 97.44 118 GLN A N 1
ATOM 980 C CA . GLN A 1 118 ? -14.468 -7.998 9.061 1.00 97.44 118 GLN A CA 1
ATOM 981 C C . GLN A 1 118 ? -15.290 -7.840 7.774 1.00 97.44 118 GLN A C 1
ATOM 983 O O . GLN A 1 118 ? -16.141 -6.954 7.703 1.00 97.44 118 GLN A O 1
ATOM 988 N N . GLN A 1 119 ? -15.101 -8.718 6.783 1.00 95.56 119 GLN A N 1
ATOM 989 C CA . GLN A 1 119 ? -15.896 -8.719 5.547 1.00 95.56 119 GLN A CA 1
ATOM 990 C C . GLN A 1 119 ? -17.350 -9.163 5.749 1.00 95.56 119 GLN A C 1
ATOM 992 O O . GLN A 1 119 ? -18.173 -8.960 4.858 1.00 95.56 119 GLN A O 1
ATOM 997 N N . SER A 1 120 ? -17.690 -9.717 6.919 1.00 94.00 120 SER A N 1
ATOM 998 C CA . SER A 1 120 ? -19.084 -10.002 7.293 1.00 94.00 120 SER A CA 1
ATOM 999 C C . SER A 1 120 ? -19.890 -8.725 7.569 1.00 94.00 120 SER A C 1
ATOM 1001 O O . SER A 1 120 ? -21.119 -8.762 7.591 1.00 94.00 120 SER A O 1
ATOM 1003 N N . ASN A 1 121 ? -19.214 -7.588 7.772 1.00 93.38 121 ASN A N 1
ATOM 1004 C CA . ASN A 1 121 ? -19.857 -6.286 7.901 1.00 93.38 121 ASN A CA 1
ATOM 1005 C C . ASN A 1 121 ? -20.305 -5.745 6.535 1.00 93.38 121 ASN A C 1
ATOM 1007 O O . ASN A 1 121 ? -19.821 -6.151 5.476 1.00 93.38 121 ASN A O 1
ATOM 1011 N N . ARG A 1 122 ? -21.206 -4.756 6.556 1.00 94.69 122 ARG A N 1
ATOM 1012 C CA . ARG A 1 122 ? -21.616 -4.042 5.342 1.00 94.69 122 ARG A CA 1
ATOM 1013 C C . ARG A 1 122 ? -20.400 -3.335 4.706 1.00 94.69 122 ARG A C 1
ATOM 1015 O O . ARG A 1 122 ? -19.708 -2.610 5.421 1.00 94.69 122 ARG A O 1
ATOM 1022 N N . PRO A 1 123 ? -20.167 -3.478 3.386 1.00 95.94 123 PRO A N 1
ATOM 1023 C CA . PRO A 1 123 ? -19.140 -2.713 2.686 1.00 95.94 123 PRO A CA 1
ATOM 1024 C C . PRO A 1 123 ? -19.336 -1.205 2.844 1.00 95.94 123 PRO A C 1
ATOM 1026 O O . PRO A 1 123 ? -20.459 -0.704 2.747 1.00 95.94 123 PRO A O 1
ATOM 1029 N N . PHE A 1 124 ? -18.231 -0.493 3.042 1.00 92.94 124 PHE A N 1
ATOM 1030 C CA . PHE A 1 124 ? -18.201 0.963 3.114 1.00 92.94 124 PHE A CA 1
ATOM 1031 C C . PHE A 1 124 ? -18.275 1.588 1.717 1.00 92.94 124 PHE A C 1
ATOM 1033 O O . PHE A 1 124 ? -19.084 2.479 1.477 1.00 92.94 124 PHE A O 1
ATOM 1040 N N . ILE A 1 125 ? -17.477 1.080 0.772 1.00 91.00 125 ILE A N 1
ATOM 1041 C CA . ILE A 1 125 ? -17.482 1.505 -0.634 1.00 91.00 125 ILE A CA 1
ATOM 1042 C C . ILE A 1 125 ? -17.473 0.258 -1.521 1.00 91.00 125 ILE A C 1
ATOM 1044 O O . ILE A 1 125 ? -16.743 -0.697 -1.255 1.00 91.00 125 ILE A O 1
ATOM 1048 N N . HIS A 1 126 ? -18.264 0.275 -2.593 1.00 92.12 126 HIS A N 1
ATOM 1049 C CA . HIS A 1 126 ? -18.266 -0.769 -3.613 1.00 92.12 126 HIS A CA 1
ATOM 1050 C C . HIS A 1 126 ? -18.457 -0.150 -4.999 1.00 92.12 126 HIS A C 1
ATOM 1052 O O . HIS A 1 126 ? -19.424 0.578 -5.219 1.00 92.12 126 HIS A O 1
ATOM 1058 N N . PHE A 1 127 ? -17.547 -0.431 -5.931 1.00 88.88 127 PHE A N 1
ATOM 1059 C CA . PHE A 1 127 ? -17.611 0.091 -7.299 1.00 88.88 127 PHE A CA 1
ATOM 1060 C C . PHE A 1 127 ? -16.959 -0.862 -8.306 1.00 88.88 127 PHE A C 1
ATOM 1062 O O . PHE A 1 127 ? -16.268 -1.814 -7.940 1.00 88.88 127 PHE A O 1
ATOM 1069 N N . LYS A 1 128 ? -17.188 -0.603 -9.596 1.00 89.88 128 LYS A N 1
ATOM 1070 C CA . LYS A 1 128 ? -16.557 -1.326 -10.706 1.00 89.88 128 LYS A CA 1
ATOM 1071 C C . LYS A 1 128 ? -15.582 -0.420 -11.445 1.00 89.88 128 LYS A C 1
ATOM 1073 O O . LYS A 1 128 ? -15.878 0.755 -11.648 1.00 89.88 128 LYS A O 1
ATOM 1078 N N . GLN A 1 129 ? -14.465 -0.983 -11.890 1.00 84.81 129 GLN A N 1
ATOM 1079 C CA . GLN A 1 129 ? -13.513 -0.325 -12.780 1.00 84.81 129 GLN A CA 1
ATOM 1080 C C . GLN A 1 129 ? -13.104 -1.310 -13.878 1.00 84.81 129 GLN A C 1
ATOM 1082 O O . GLN A 1 129 ? -12.383 -2.275 -13.627 1.00 84.81 129 GLN A O 1
ATOM 1087 N N . GLY A 1 130 ? -13.601 -1.083 -15.097 1.00 88.06 130 GLY A N 1
ATOM 1088 C CA . GLY A 1 130 ? -13.532 -2.091 -16.157 1.00 88.06 130 GLY A CA 1
ATOM 1089 C C . GLY A 1 130 ? -14.208 -3.391 -15.709 1.00 88.06 130 GLY A C 1
ATOM 1090 O O . GLY A 1 130 ? -15.323 -3.367 -15.186 1.00 88.06 130 GLY A O 1
ATOM 1091 N N . GLU A 1 131 ? -13.497 -4.507 -15.857 1.00 91.50 131 GLU A N 1
ATOM 1092 C CA . GLU A 1 131 ? -13.959 -5.845 -15.460 1.00 91.50 131 GLU A CA 1
ATOM 1093 C C . GLU A 1 131 ? -13.779 -6.142 -13.962 1.00 91.50 131 GLU A C 1
ATOM 1095 O O . GLU A 1 131 ? -14.330 -7.119 -13.448 1.00 91.50 131 GLU A O 1
ATOM 1100 N N . ASN A 1 132 ? -13.031 -5.302 -13.243 1.00 94.00 132 ASN A N 1
ATOM 1101 C CA . ASN A 1 132 ? -12.705 -5.531 -11.842 1.00 94.00 132 ASN A CA 1
ATOM 1102 C C . ASN A 1 132 ? -13.763 -4.921 -10.918 1.00 94.00 132 ASN A C 1
ATOM 1104 O O . ASN A 1 132 ? -14.296 -3.830 -11.162 1.00 94.00 132 ASN A O 1
ATOM 1108 N N . LYS A 1 133 ? -14.047 -5.614 -9.813 1.00 95.69 133 LYS A N 1
ATOM 1109 C CA . LYS A 1 133 ? -14.897 -5.106 -8.729 1.00 95.69 133 LYS A CA 1
ATOM 1110 C C . LYS A 1 133 ? -14.023 -4.753 -7.539 1.00 95.69 133 LYS A C 1
ATOM 1112 O O . LYS A 1 133 ? -13.181 -5.541 -7.125 1.00 95.69 133 LYS A O 1
ATOM 1117 N N . HIS A 1 134 ? -14.258 -3.580 -6.978 1.00 95.12 134 HIS A N 1
ATOM 1118 C CA . HIS A 1 134 ? -13.509 -3.048 -5.854 1.00 95.12 134 HIS A CA 1
ATOM 1119 C C . HIS A 1 134 ? -14.447 -2.917 -4.664 1.00 95.12 134 HIS A C 1
ATOM 1121 O O . HIS A 1 134 ? -15.525 -2.329 -4.778 1.00 95.12 134 HIS A O 1
ATOM 1127 N N . THR A 1 135 ? -14.038 -3.463 -3.524 1.00 97.12 135 THR A N 1
ATOM 1128 C CA . THR A 1 135 ? -14.815 -3.398 -2.285 1.00 97.12 135 THR A CA 1
ATOM 1129 C C . THR A 1 135 ? -13.918 -2.972 -1.136 1.00 97.12 135 THR A C 1
ATOM 1131 O O . THR A 1 135 ? -12.811 -3.486 -0.979 1.00 97.12 135 THR A O 1
ATOM 1134 N N . ILE A 1 136 ? -14.397 -2.015 -0.347 1.00 96.00 136 ILE A N 1
ATOM 1135 C CA . ILE A 1 136 ? -13.707 -1.486 0.824 1.00 96.00 136 ILE A CA 1
ATOM 1136 C C . ILE A 1 136 ? -14.618 -1.654 2.036 1.00 96.00 136 ILE A C 1
ATOM 1138 O O . ILE A 1 136 ? -15.781 -1.252 1.992 1.00 96.00 136 ILE A O 1
ATOM 1142 N N . TRP A 1 137 ? -14.086 -2.199 3.126 1.00 97.00 137 TRP A N 1
ATOM 1143 C CA . TRP A 1 137 ? -14.736 -2.226 4.437 1.00 97.00 137 TRP A CA 1
ATOM 1144 C C . TRP A 1 137 ? -13.977 -1.309 5.383 1.00 97.00 137 TRP A C 1
ATOM 1146 O O . TRP A 1 137 ? -12.750 -1.350 5.428 1.00 97.00 137 TRP A O 1
ATOM 1156 N N . GLU A 1 138 ? -14.701 -0.486 6.132 1.00 95.31 138 GLU A N 1
ATOM 1157 C CA . GLU A 1 138 ? -14.132 0.362 7.176 1.00 95.31 138 GLU A CA 1
ATOM 1158 C C . GLU A 1 138 ? -14.170 -0.380 8.515 1.00 95.31 138 GLU A C 1
ATOM 1160 O O . GLU A 1 138 ? -15.209 -0.910 8.910 1.00 95.31 138 GLU A O 1
ATOM 1165 N N . VAL A 1 139 ? -13.047 -0.381 9.228 1.00 95.88 139 VAL A N 1
ATOM 1166 C CA . VAL A 1 139 ? -12.926 -0.907 10.587 1.00 95.88 139 VAL A CA 1
ATOM 1167 C C . VAL A 1 139 ? -12.517 0.244 11.494 1.00 95.88 139 VAL A C 1
ATOM 1169 O O . VAL A 1 139 ? -11.421 0.786 11.369 1.00 95.88 139 VAL A O 1
ATOM 1172 N N . HIS A 1 140 ? -13.419 0.626 12.395 1.00 94.31 140 HIS 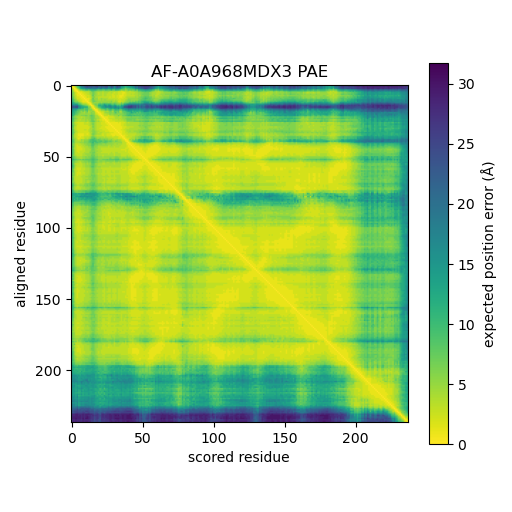A N 1
ATOM 1173 C CA . HIS A 1 140 ? -13.264 1.800 13.259 1.00 94.31 140 HIS A CA 1
ATOM 1174 C C . HIS A 1 140 ? -13.491 1.497 14.752 1.00 94.31 140 HIS A C 1
ATOM 1176 O O . HIS A 1 140 ? -13.506 2.416 15.571 1.00 94.31 140 HIS A O 1
ATOM 1182 N N . GLN A 1 141 ? -13.757 0.236 15.118 1.00 95.50 141 GLN A N 1
ATOM 1183 C CA . GLN A 1 141 ? -13.870 -0.171 16.523 1.00 95.50 141 GLN A CA 1
ATOM 1184 C C . GLN A 1 141 ? -12.466 -0.295 17.115 1.00 95.50 141 GLN A C 1
ATOM 1186 O O . GLN A 1 141 ? -11.597 -0.926 16.510 1.00 95.50 141 GLN A O 1
ATOM 1191 N N . ALA A 1 142 ? -12.244 0.313 18.281 1.00 95.38 142 ALA A N 1
ATOM 1192 C CA . ALA A 1 142 ? -10.917 0.412 18.883 1.00 95.38 142 ALA A CA 1
ATOM 1193 C C . ALA A 1 142 ? -10.324 -0.970 19.192 1.00 95.38 142 ALA A C 1
ATOM 1195 O O . ALA A 1 142 ? -9.147 -1.200 18.935 1.00 95.38 142 ALA A O 1
ATOM 1196 N N . GLU A 1 143 ? -11.154 -1.900 19.660 1.00 97.25 143 GLU A N 1
ATOM 1197 C CA . GLU A 1 143 ? -10.774 -3.275 19.979 1.00 97.25 143 GLU A CA 1
ATOM 1198 C C . GLU A 1 143 ? -10.319 -4.022 18.721 1.00 97.25 143 GLU A C 1
ATOM 1200 O O . GLU A 1 143 ? -9.252 -4.622 18.704 1.00 97.25 143 GLU A O 1
ATOM 1205 N N . GLN A 1 144 ? -11.068 -3.902 17.621 1.00 97.19 144 GLN A N 1
ATOM 1206 C CA . GLN A 1 144 ? -10.726 -4.562 16.358 1.00 97.19 144 GLN A CA 1
ATOM 1207 C C . GLN A 1 144 ? -9.436 -4.004 15.744 1.00 97.19 144 GLN A C 1
ATOM 1209 O O . GLN A 1 144 ? -8.657 -4.759 15.163 1.00 97.19 144 GLN A O 1
ATOM 1214 N N . ILE A 1 145 ? -9.213 -2.689 15.859 1.00 97.12 145 ILE A N 1
ATOM 1215 C CA . ILE A 1 145 ? -7.970 -2.039 15.423 1.00 97.12 145 ILE A CA 1
ATOM 1216 C C . ILE A 1 145 ? -6.795 -2.510 16.290 1.00 97.12 145 ILE A C 1
ATOM 1218 O O . ILE A 1 145 ? -5.738 -2.832 15.749 1.00 97.12 145 ILE A O 1
ATOM 1222 N N . ALA A 1 146 ? -6.977 -2.590 17.609 1.00 97.38 146 ALA A N 1
ATOM 1223 C CA . ALA A 1 146 ? -5.952 -3.079 18.523 1.00 97.38 146 ALA A CA 1
ATOM 1224 C C . ALA A 1 146 ? -5.584 -4.543 18.232 1.00 97.38 146 ALA A C 1
ATOM 1226 O O . ALA A 1 146 ? -4.398 -4.860 18.157 1.00 97.38 146 ALA A O 1
ATOM 1227 N N . ASP A 1 147 ? -6.574 -5.405 17.970 1.00 98.12 147 ASP A N 1
ATOM 1228 C CA . ASP A 1 147 ? -6.360 -6.818 17.634 1.00 98.12 147 ASP A CA 1
ATOM 1229 C C . ASP A 1 147 ? -5.414 -6.977 16.439 1.00 98.12 147 ASP A C 1
ATOM 1231 O O . ASP A 1 147 ? -4.442 -7.732 16.483 1.00 98.12 147 ASP A O 1
ATOM 1235 N N . ILE A 1 148 ? -5.674 -6.256 15.345 1.00 98.06 148 ILE A N 1
ATOM 1236 C CA . ILE A 1 148 ? -4.844 -6.378 14.146 1.00 98.06 148 ILE A CA 1
ATOM 1237 C C . ILE A 1 148 ? -3.478 -5.716 14.322 1.00 98.06 148 ILE A C 1
ATOM 1239 O O . ILE A 1 148 ? -2.485 -6.253 13.837 1.00 98.06 148 ILE A O 1
ATOM 1243 N N . GLN A 1 149 ? -3.388 -4.603 15.056 1.00 97.50 149 GLN A N 1
ATOM 1244 C CA . GLN A 1 149 ? -2.101 -4.003 15.415 1.00 97.50 149 GLN A CA 1
ATOM 1245 C C . GLN A 1 149 ? -1.234 -4.984 16.212 1.00 97.50 149 GLN A C 1
ATOM 1247 O O . GLN A 1 149 ? -0.050 -5.126 15.911 1.00 97.50 149 GLN A O 1
ATOM 1252 N N . GLN A 1 150 ? -1.827 -5.702 17.169 1.00 98.31 150 GLN A N 1
ATOM 1253 C CA . GLN A 1 150 ? -1.145 -6.735 17.943 1.00 98.31 150 GLN A CA 1
ATOM 1254 C C . GLN A 1 150 ? -0.688 -7.896 17.054 1.00 98.31 150 GLN A C 1
ATOM 1256 O O . GLN A 1 150 ? 0.473 -8.293 17.123 1.00 98.31 150 GLN A O 1
ATOM 1261 N N . LEU A 1 151 ? -1.547 -8.393 16.157 1.00 98.44 151 LEU A N 1
ATOM 1262 C CA . LEU A 1 151 ? -1.171 -9.453 15.213 1.00 98.44 151 LEU A CA 1
ATOM 1263 C C . LEU A 1 151 ? 0.027 -9.057 14.338 1.00 98.44 151 LEU A C 1
ATOM 1265 O O . LEU A 1 151 ? 0.928 -9.871 14.136 1.00 98.44 151 LEU A O 1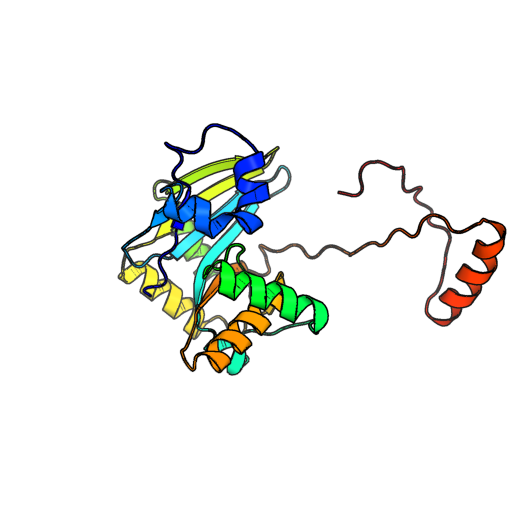
ATOM 1269 N N . PHE A 1 152 ? 0.059 -7.820 13.834 1.00 97.75 152 PHE A N 1
ATOM 1270 C CA . PHE A 1 152 ? 1.210 -7.317 13.081 1.00 97.75 152 PHE A CA 1
ATOM 1271 C C . PHE A 1 152 ? 2.462 -7.219 13.957 1.00 97.75 152 PHE A C 1
ATOM 1273 O O . PHE A 1 152 ? 3.520 -7.676 13.536 1.00 97.75 152 PHE A O 1
ATOM 1280 N N . ALA A 1 153 ? 2.347 -6.677 15.170 1.00 96.44 153 ALA A N 1
ATOM 1281 C CA . ALA A 1 153 ? 3.480 -6.522 16.079 1.00 96.44 153 ALA A CA 1
ATOM 1282 C C . ALA A 1 153 ? 4.102 -7.864 16.505 1.00 96.44 153 ALA A C 1
ATOM 1284 O O . ALA A 1 153 ? 5.315 -7.950 16.678 1.00 96.44 153 ALA A O 1
ATOM 1285 N N . GLU A 1 154 ? 3.287 -8.906 16.677 1.00 97.50 154 GLU A N 1
ATOM 1286 C CA . GLU A 1 154 ? 3.736 -10.205 17.187 1.00 97.50 154 GLU A CA 1
ATOM 1287 C C . GLU A 1 154 ? 4.162 -11.186 16.089 1.00 97.50 154 GLU A C 1
ATOM 1289 O O . GLU A 1 154 ? 5.058 -12.000 16.313 1.00 97.50 154 GLU A O 1
ATOM 1294 N N . GLN A 1 155 ? 3.508 -11.161 14.923 1.00 98.00 155 GLN A N 1
ATOM 1295 C CA . GLN A 1 155 ? 3.636 -12.234 13.925 1.00 98.00 155 GLN A CA 1
ATOM 1296 C C . GLN A 1 155 ? 4.240 -11.783 12.594 1.00 98.00 155 GLN A C 1
ATOM 1298 O O . GLN A 1 155 ? 4.658 -12.630 11.802 1.00 98.00 155 GLN A O 1
ATOM 1303 N N . VAL A 1 156 ? 4.316 -10.476 12.322 1.00 97.50 156 VAL A N 1
ATOM 1304 C CA . VAL A 1 156 ? 4.922 -9.959 11.089 1.00 97.50 156 VAL A CA 1
ATOM 1305 C C . VAL A 1 156 ? 6.344 -9.497 11.378 1.00 97.50 156 VAL A C 1
ATOM 1307 O O . VAL A 1 156 ? 6.568 -8.445 11.959 1.00 97.50 156 VAL A O 1
ATOM 1310 N N . VAL A 1 157 ? 7.321 -10.292 10.933 1.00 93.12 157 VAL A N 1
ATOM 1311 C CA . VAL A 1 157 ? 8.747 -10.007 11.163 1.00 93.12 157 VAL A CA 1
ATOM 1312 C C . VAL A 1 157 ? 9.201 -8.767 10.391 1.00 93.12 157 VAL A C 1
ATOM 1314 O O . VAL A 1 157 ? 9.874 -7.905 10.944 1.00 93.12 157 VAL A O 1
ATOM 1317 N N . GLN A 1 158 ? 8.865 -8.697 9.100 1.00 95.06 158 GLN A N 1
ATOM 1318 C CA . GLN A 1 158 ? 9.220 -7.599 8.201 1.00 95.06 158 GLN A CA 1
ATOM 1319 C C . GLN A 1 158 ? 8.147 -7.426 7.131 1.00 95.06 158 GLN A C 1
ATOM 1321 O O . GLN A 1 158 ? 7.454 -8.375 6.749 1.00 95.06 158 GLN A O 1
ATOM 1326 N N . THR A 1 159 ? 8.070 -6.210 6.605 1.00 97.62 159 THR A N 1
ATOM 1327 C CA . THR A 1 159 ? 7.309 -5.883 5.401 1.00 97.62 159 THR A CA 1
ATOM 1328 C C . THR A 1 159 ? 8.266 -5.459 4.292 1.00 97.62 159 THR A C 1
ATOM 1330 O O . THR A 1 159 ? 9.354 -4.945 4.550 1.00 97.62 159 THR A O 1
ATOM 1333 N N . TYR A 1 160 ? 7.869 -5.664 3.044 1.00 97.50 160 TYR A N 1
ATOM 1334 C CA . TYR A 1 160 ? 8.660 -5.333 1.866 1.00 97.50 160 TYR A CA 1
ATOM 1335 C C . TYR A 1 160 ? 7.869 -4.386 0.978 1.00 97.50 160 TYR A C 1
ATOM 1337 O O . TYR A 1 160 ? 6.682 -4.597 0.739 1.00 97.50 160 TYR A O 1
ATOM 1345 N N . ILE A 1 161 ? 8.527 -3.353 0.464 1.00 97.50 161 ILE A N 1
ATOM 1346 C CA . ILE A 1 161 ? 7.941 -2.459 -0.529 1.00 97.50 161 ILE A CA 1
ATOM 1347 C C . ILE A 1 161 ? 7.843 -3.247 -1.830 1.00 97.50 161 ILE A C 1
ATOM 1349 O O . ILE A 1 161 ? 8.868 -3.565 -2.424 1.00 97.50 161 ILE A O 1
ATOM 1353 N N . ALA A 1 162 ? 6.629 -3.584 -2.252 1.00 94.56 162 ALA A N 1
ATOM 1354 C CA . ALA A 1 162 ? 6.367 -4.219 -3.542 1.00 94.56 162 ALA A CA 1
ATOM 1355 C C . ALA A 1 162 ? 6.142 -3.172 -4.645 1.00 94.56 162 ALA A C 1
ATOM 1357 O O . ALA A 1 162 ? 6.558 -3.389 -5.775 1.00 94.56 162 ALA A O 1
ATOM 1358 N N . ASP A 1 163 ? 5.563 -2.015 -4.311 1.00 94.56 163 ASP A N 1
ATOM 1359 C CA . ASP A 1 163 ? 5.511 -0.840 -5.187 1.00 94.56 163 ASP A CA 1
ATOM 1360 C C . ASP A 1 163 ? 5.516 0.449 -4.350 1.00 94.56 163 ASP A C 1
ATOM 1362 O O . ASP A 1 163 ? 4.819 0.564 -3.339 1.00 94.56 163 ASP A O 1
ATOM 1366 N N . GLY A 1 164 ? 6.278 1.452 -4.791 1.00 93.50 164 GLY A N 1
ATOM 1367 C CA . GLY A 1 164 ? 6.303 2.777 -4.171 1.00 93.50 164 GLY A CA 1
ATOM 1368 C C . GLY A 1 164 ? 7.571 3.171 -3.419 1.00 93.50 164 GLY A C 1
ATOM 1369 O O . GLY A 1 164 ? 7.482 4.060 -2.578 1.00 93.50 164 GLY A O 1
ATOM 1370 N N . HIS A 1 165 ? 8.743 2.626 -3.757 1.00 94.12 165 HIS A N 1
ATOM 1371 C CA . HIS A 1 165 ? 10.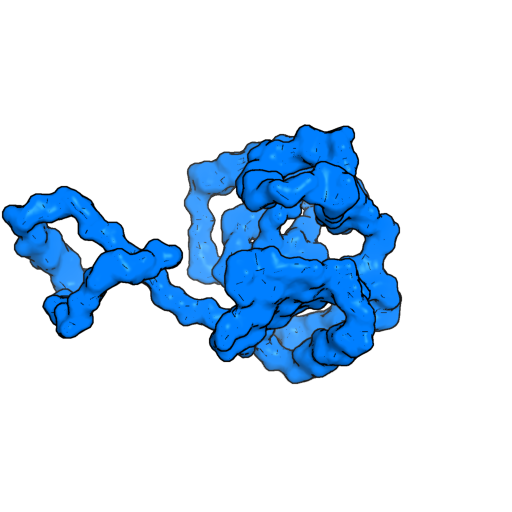032 2.962 -3.121 1.00 94.12 165 HIS A CA 1
ATOM 1372 C C . HIS A 1 165 ? 10.299 4.464 -3.109 1.00 94.12 165 HIS A C 1
ATOM 1374 O O . HIS A 1 165 ? 10.612 5.027 -2.067 1.00 94.12 165 HIS A O 1
ATOM 1380 N N . HIS A 1 166 ? 10.053 5.143 -4.233 1.00 91.81 166 HIS A N 1
ATOM 1381 C CA . HIS A 1 166 ? 10.146 6.601 -4.304 1.00 91.81 166 HIS A CA 1
ATOM 1382 C C . HIS A 1 166 ? 9.232 7.304 -3.291 1.00 91.81 166 HIS A C 1
ATOM 1384 O O . HIS A 1 166 ? 9.670 8.230 -2.620 1.00 91.81 166 HIS A O 1
ATOM 1390 N N . ARG A 1 167 ? 7.974 6.866 -3.141 1.00 92.81 167 ARG A N 1
ATOM 1391 C CA . ARG A 1 167 ? 7.019 7.476 -2.196 1.00 92.81 167 ARG A CA 1
ATOM 1392 C C . ARG A 1 167 ? 7.467 7.288 -0.749 1.00 92.81 167 ARG A C 1
ATOM 1394 O O . ARG A 1 167 ? 7.362 8.231 0.036 1.00 92.81 167 ARG A O 1
ATOM 1401 N N . THR A 1 168 ? 8.004 6.114 -0.424 1.00 94.81 168 THR A N 1
ATOM 1402 C CA . THR A 1 168 ? 8.594 5.825 0.887 1.00 94.81 168 THR A CA 1
ATOM 1403 C C . THR A 1 168 ? 9.782 6.742 1.166 1.00 94.81 168 THR A C 1
ATOM 1405 O O . THR A 1 168 ? 9.750 7.498 2.135 1.00 94.81 168 THR A O 1
ATOM 1408 N N . THR A 1 169 ? 10.786 6.752 0.282 1.00 93.12 169 THR A N 1
ATOM 1409 C CA . THR A 1 169 ? 12.005 7.559 0.450 1.00 93.12 169 THR A CA 1
ATOM 1410 C C . THR A 1 169 ? 11.696 9.050 0.555 1.00 93.12 169 THR A C 1
ATOM 1412 O O . THR A 1 169 ? 12.280 9.751 1.373 1.00 93.12 169 THR A O 1
ATOM 1415 N N . ILE A 1 170 ? 10.750 9.553 -0.235 1.00 92.94 170 ILE A N 1
ATOM 1416 C CA . ILE A 1 170 ? 10.384 10.975 -0.229 1.00 92.94 170 ILE A CA 1
ATOM 1417 C C . ILE A 1 170 ? 9.634 11.356 1.035 1.00 92.94 170 ILE A C 1
ATOM 1419 O O . ILE A 1 170 ? 9.880 12.428 1.577 1.00 92.94 170 ILE A O 1
ATOM 1423 N N . THR A 1 171 ? 8.743 10.492 1.524 1.00 93.88 171 THR A N 1
ATOM 1424 C CA . THR A 1 171 ? 8.051 10.747 2.791 1.00 93.88 171 THR A CA 1
ATOM 1425 C C . THR A 1 171 ? 9.052 10.776 3.947 1.00 93.88 171 THR A C 1
ATOM 1427 O O . THR A 1 171 ? 8.953 11.661 4.790 1.00 93.88 171 THR A O 1
ATOM 1430 N N . ALA A 1 172 ? 10.052 9.884 3.948 1.00 93.56 172 ALA A N 1
ATOM 1431 C CA . ALA A 1 172 ? 11.156 9.912 4.912 1.00 93.56 172 ALA A CA 1
ATOM 1432 C C . ALA A 1 172 ? 11.952 11.224 4.841 1.00 93.56 172 ALA A C 1
ATOM 1434 O O . ALA A 1 172 ? 12.068 11.924 5.843 1.00 93.56 172 ALA A O 1
ATOM 1435 N N . LYS A 1 173 ? 12.407 11.615 3.643 1.00 92.31 173 LYS A N 1
ATOM 1436 C CA . LYS A 1 173 ? 13.136 12.879 3.433 1.00 92.31 173 LYS A CA 1
ATOM 1437 C C . LYS A 1 173 ? 12.318 14.099 3.854 1.00 92.31 173 LYS A C 1
ATOM 1439 O O . LYS A 1 173 ? 12.851 15.021 4.458 1.00 92.31 173 LYS A O 1
ATOM 1444 N N . TYR A 1 174 ? 11.023 14.112 3.547 1.00 93.69 174 TYR A N 1
ATOM 1445 C CA . TYR A 1 174 ? 10.153 15.224 3.910 1.00 93.69 174 TYR A CA 1
ATOM 1446 C C . TYR A 1 174 ? 9.914 15.298 5.422 1.00 93.69 174 TYR A C 1
ATOM 1448 O O . TYR A 1 174 ? 9.944 16.393 5.973 1.00 93.69 174 TYR A O 1
ATOM 1456 N N . ALA A 1 175 ? 9.737 14.154 6.094 1.00 93.69 175 ALA A N 1
ATOM 1457 C CA . ALA A 1 175 ? 9.627 14.075 7.552 1.00 93.69 175 ALA A CA 1
ATOM 1458 C C . ALA A 1 175 ? 10.885 14.624 8.252 1.00 93.69 175 ALA A C 1
ATOM 1460 O O . ALA A 1 175 ? 10.776 15.373 9.223 1.00 93.69 175 ALA A O 1
ATOM 1461 N N . GLU A 1 176 ? 12.070 14.308 7.720 1.00 93.62 176 GLU A N 1
ATOM 1462 C CA . GLU A 1 176 ? 13.352 14.859 8.177 1.00 93.62 176 GLU A CA 1
ATOM 1463 C C . GLU A 1 176 ? 13.446 16.374 7.935 1.00 93.62 176 GLU A C 1
ATOM 1465 O O . GLU A 1 176 ? 13.804 17.113 8.849 1.00 93.62 176 GLU A O 1
ATOM 1470 N N . GLU A 1 177 ? 13.071 16.856 6.742 1.00 93.06 177 GLU A N 1
ATOM 1471 C CA . GLU A 1 177 ? 13.117 18.282 6.375 1.00 93.06 177 GLU A CA 1
ATOM 1472 C C . GLU A 1 177 ? 12.264 19.155 7.308 1.00 93.06 177 GLU A C 1
ATOM 1474 O O . GLU A 1 177 ? 12.686 20.242 7.701 1.00 93.06 177 GLU A O 1
ATOM 1479 N N . ILE A 1 178 ? 11.072 18.682 7.682 1.00 93.19 178 ILE A N 1
ATOM 1480 C CA . ILE A 1 178 ? 10.159 19.419 8.569 1.00 93.19 178 ILE A CA 1
ATOM 1481 C C . ILE A 1 178 ? 10.380 19.113 10.057 1.00 93.19 178 ILE A C 1
ATOM 1483 O O . ILE A 1 178 ? 9.734 19.733 10.904 1.00 93.19 178 ILE A O 1
ATOM 1487 N N . GLY A 1 179 ? 11.244 18.147 10.384 1.00 92.94 179 GLY A N 1
ATOM 1488 C CA . GLY A 1 179 ? 11.514 17.705 11.752 1.00 92.94 179 GLY A CA 1
ATOM 1489 C C . GLY A 1 179 ? 10.299 17.108 12.472 1.00 92.94 179 GLY A C 1
ATOM 1490 O O . GLY A 1 179 ? 10.176 17.268 13.686 1.00 92.94 179 GLY A O 1
ATOM 1491 N N . GLN A 1 180 ? 9.373 16.468 11.749 1.00 90.00 180 GLN A N 1
ATOM 1492 C CA . GLN A 1 180 ? 8.156 15.877 12.321 1.00 90.00 180 GLN A CA 1
ATOM 1493 C C . GLN A 1 180 ? 7.913 14.471 11.767 1.00 90.00 180 GLN A C 1
ATOM 1495 O O . GLN A 1 180 ? 8.036 14.269 10.557 1.00 90.00 180 GLN A O 1
ATOM 1500 N N . PRO A 1 181 ? 7.513 13.506 12.616 1.00 87.06 181 PRO A N 1
ATOM 1501 C CA . PRO A 1 181 ? 7.181 12.170 12.149 1.00 87.06 181 PRO A CA 1
ATOM 1502 C C . PRO A 1 181 ? 5.940 12.203 11.255 1.00 87.06 181 PRO A C 1
ATOM 1504 O O . PRO A 1 181 ? 4.934 12.848 11.563 1.00 87.06 181 PRO A O 1
ATOM 1507 N N . LEU A 1 182 ? 6.018 11.489 10.135 1.00 92.88 182 LEU A N 1
ATOM 1508 C CA . LEU A 1 182 ? 4.929 11.338 9.175 1.00 92.88 182 LEU A CA 1
ATOM 1509 C C . LEU A 1 182 ? 4.497 9.877 9.088 1.00 92.88 182 LEU A C 1
ATOM 1511 O O . LEU A 1 182 ? 5.202 8.966 9.510 1.00 92.88 182 LEU A O 1
ATOM 1515 N N . HIS A 1 183 ? 3.329 9.656 8.498 1.00 93.75 183 HIS A N 1
ATOM 1516 C CA . HIS A 1 183 ? 2.860 8.317 8.169 1.00 93.75 183 HIS A CA 1
ATOM 1517 C C . HIS A 1 183 ? 2.895 8.103 6.654 1.00 93.75 183 HIS A C 1
ATOM 1519 O O . HIS A 1 183 ? 2.716 9.028 5.860 1.00 93.75 183 HIS A O 1
ATOM 1525 N N . LEU A 1 184 ? 3.109 6.858 6.256 1.00 94.62 184 LEU A N 1
ATOM 1526 C CA . LEU A 1 184 ? 2.897 6.354 4.914 1.00 94.62 184 LEU A CA 1
ATOM 1527 C C . LEU A 1 184 ? 1.457 5.877 4.776 1.00 94.62 184 LEU A C 1
ATOM 1529 O O . LEU A 1 184 ? 0.994 5.026 5.530 1.00 94.62 184 LEU A O 1
ATOM 1533 N N . TYR A 1 185 ? 0.770 6.382 3.764 1.00 94.62 185 TYR A N 1
ATOM 1534 C CA . TYR A 1 185 ? -0.434 5.771 3.240 1.00 94.62 185 TYR A CA 1
ATOM 1535 C C . TYR A 1 185 ? -0.052 4.456 2.555 1.00 94.62 185 TYR A C 1
ATOM 1537 O O . TYR A 1 185 ? 0.545 4.467 1.477 1.00 94.62 185 TYR A O 1
ATOM 1545 N N . CYS A 1 186 ? -0.376 3.328 3.184 1.00 96.88 186 CYS A N 1
ATOM 1546 C CA . CYS A 1 186 ? -0.001 1.999 2.713 1.00 96.88 186 CYS A CA 1
ATOM 1547 C C . CYS A 1 186 ? -1.228 1.136 2.448 1.00 96.88 186 CYS A C 1
ATOM 1549 O O . CYS A 1 186 ? -2.249 1.258 3.121 1.00 96.88 186 CYS A O 1
ATOM 1551 N N . THR A 1 187 ? -1.098 0.200 1.512 1.00 97.75 187 THR A N 1
ATOM 1552 C CA . THR A 1 187 ? -1.936 -1.001 1.475 1.00 97.75 187 THR A CA 1
ATOM 1553 C C . THR A 1 1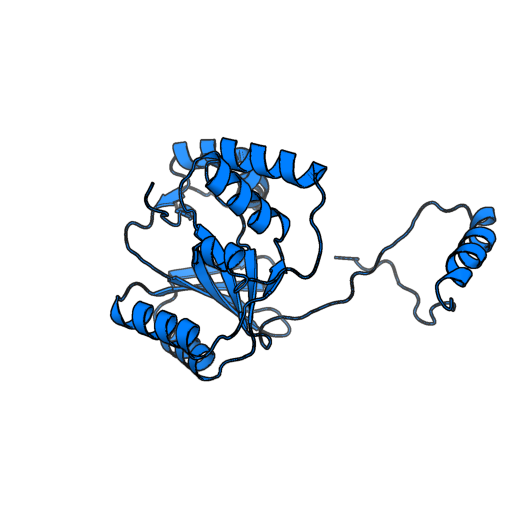87 ? -1.041 -2.225 1.587 1.00 97.75 187 THR A C 1
ATOM 1555 O O . THR A 1 187 ? -0.104 -2.391 0.809 1.00 97.75 187 THR A O 1
ATOM 1558 N N . LEU A 1 188 ? -1.313 -3.048 2.593 1.00 98.25 188 LEU A N 1
ATOM 1559 C CA . LEU A 1 188 ? -0.543 -4.213 2.984 1.00 98.25 188 LEU A CA 1
ATOM 1560 C C . LEU A 1 188 ? -1.270 -5.477 2.519 1.00 98.25 188 LEU A C 1
ATOM 1562 O O . LEU A 1 188 ? -2.370 -5.766 2.991 1.00 98.25 188 LEU A O 1
ATOM 1566 N N . PHE A 1 189 ? -0.647 -6.244 1.632 1.00 98.25 189 PHE A N 1
ATOM 1567 C CA . PHE A 1 189 ? -1.144 -7.541 1.169 1.00 98.25 189 PHE A CA 1
ATOM 1568 C C . PHE A 1 189 ? -0.244 -8.651 1.707 1.00 98.25 189 PHE A C 1
ATOM 1570 O O . PHE A 1 189 ? 0.970 -8.480 1.788 1.00 98.25 189 PHE A O 1
ATOM 1577 N N . SER A 1 190 ? -0.806 -9.799 2.082 1.00 97.94 190 SER A N 1
ATOM 1578 C CA . SER A 1 190 ? 0.044 -10.954 2.373 1.00 97.94 190 SER A CA 1
ATOM 1579 C C . SER A 1 190 ? 0.703 -11.460 1.090 1.00 97.94 190 SER A C 1
ATOM 1581 O O . SER A 1 190 ? 0.217 -11.223 -0.017 1.00 97.94 190 SER A O 1
ATOM 1583 N N . SER A 1 191 ? 1.799 -12.204 1.215 1.00 96.94 191 SER A N 1
ATOM 1584 C CA . SER A 1 191 ? 2.523 -12.765 0.072 1.00 96.94 191 SER A CA 1
ATOM 1585 C C . SER A 1 191 ? 1.654 -13.680 -0.801 1.00 96.94 191 SER A C 1
ATOM 1587 O O . SER A 1 191 ? 1.917 -13.813 -1.990 1.00 96.94 191 SER A O 1
ATOM 1589 N N . SER A 1 192 ? 0.595 -14.275 -0.238 1.00 96.44 192 SER A N 1
ATOM 1590 C CA . SER A 1 192 ? -0.400 -15.065 -0.980 1.00 96.44 192 SER A CA 1
ATOM 1591 C C . SER A 1 192 ? -1.397 -14.219 -1.793 1.00 96.44 192 SER A C 1
ATOM 1593 O O . SER A 1 192 ? -2.062 -14.736 -2.696 1.00 96.44 192 SER A O 1
ATOM 1595 N N . GLN A 1 193 ? -1.487 -12.924 -1.481 1.00 97.44 193 GLN A N 1
ATOM 1596 C CA . GLN A 1 193 ? -2.369 -11.916 -2.076 1.00 97.44 193 GLN A CA 1
ATOM 1597 C C . GLN A 1 193 ? -1.598 -10.935 -2.976 1.00 97.44 193 GLN A C 1
ATOM 1599 O O . GLN A 1 193 ? -2.084 -9.845 -3.267 1.00 97.44 193 GLN A O 1
ATOM 1604 N N . VAL A 1 194 ? -0.402 -11.319 -3.426 1.00 94.88 194 VAL A N 1
ATOM 1605 C CA . VAL A 1 194 ? 0.408 -10.579 -4.398 1.00 94.88 194 VAL A CA 1
ATOM 1606 C C . VAL A 1 194 ? 0.834 -11.534 -5.503 1.00 94.88 194 VAL A C 1
ATOM 1608 O O . VAL A 1 194 ? 1.117 -12.704 -5.258 1.00 94.88 194 VAL A O 1
ATOM 1611 N N . GLU A 1 195 ? 0.892 -11.023 -6.726 1.00 91.81 195 GLU A N 1
ATOM 1612 C CA . GLU A 1 195 ? 1.442 -11.732 -7.872 1.00 91.81 195 GLU A CA 1
ATOM 1613 C C . GLU A 1 195 ? 2.628 -10.945 -8.424 1.00 91.81 195 GLU A C 1
ATOM 1615 O O . GLU A 1 195 ? 2.529 -9.742 -8.666 1.00 91.81 195 GLU A O 1
ATOM 1620 N N . ILE A 1 196 ? 3.766 -11.621 -8.572 1.00 88.00 196 ILE A N 1
ATOM 1621 C CA . ILE A 1 196 ? 4.993 -11.026 -9.098 1.00 88.00 196 ILE A CA 1
ATOM 1622 C C . ILE A 1 196 ? 5.139 -11.499 -10.537 1.00 88.00 196 ILE A C 1
ATOM 1624 O O . ILE A 1 196 ? 5.435 -12.665 -10.791 1.00 88.00 196 ILE A O 1
ATOM 1628 N N . LEU A 1 197 ? 4.916 -10.582 -11.473 1.00 87.38 197 LEU A N 1
ATOM 1629 C CA . LEU A 1 197 ? 5.050 -10.834 -12.902 1.00 87.38 197 LEU A CA 1
ATOM 1630 C C . LEU A 1 197 ? 6.402 -10.337 -13.416 1.00 87.38 197 LEU A C 1
ATOM 1632 O O . LEU A 1 197 ? 7.016 -9.430 -12.851 1.00 87.38 197 LEU A O 1
ATOM 1636 N N . SER A 1 198 ? 6.866 -10.926 -14.514 1.00 84.12 198 SER A N 1
ATOM 1637 C CA . SER A 1 198 ? 8.085 -10.480 -15.184 1.00 84.12 198 SER A CA 1
ATOM 1638 C C . SER A 1 198 ? 7.870 -9.130 -15.869 1.00 84.12 198 SER A C 1
ATOM 1640 O O . SER A 1 198 ? 6.881 -8.925 -16.571 1.00 84.12 198 SER A O 1
ATOM 1642 N N . PHE A 1 199 ? 8.833 -8.223 -15.714 1.00 78.75 199 PHE A N 1
ATOM 1643 C CA . PHE A 1 199 ? 8.859 -6.973 -16.464 1.00 78.75 199 PHE A CA 1
ATOM 1644 C C . PHE A 1 199 ? 9.497 -7.203 -17.839 1.00 78.75 199 PHE A C 1
ATOM 1646 O O . PHE A 1 199 ? 10.707 -7.411 -17.942 1.00 78.75 199 PHE A O 1
ATOM 1653 N N . ASN A 1 200 ? 8.688 -7.160 -18.897 1.00 83.88 200 ASN A N 1
ATOM 1654 C CA . ASN A 1 200 ? 9.154 -7.328 -20.273 1.00 83.88 200 ASN A CA 1
ATOM 1655 C C . ASN A 1 200 ? 9.405 -5.957 -20.917 1.00 83.88 200 ASN A C 1
ATOM 1657 O O . ASN A 1 200 ? 8.590 -5.047 -20.784 1.00 83.88 200 ASN A O 1
ATOM 1661 N N . ARG A 1 201 ? 10.527 -5.798 -21.629 1.00 84.75 201 ARG A N 1
ATOM 1662 C CA . ARG A 1 201 ? 10.847 -4.573 -22.380 1.00 84.75 201 ARG A CA 1
ATOM 1663 C C . ARG A 1 201 ? 10.760 -4.838 -23.873 1.00 84.75 201 ARG A C 1
ATOM 1665 O O . ARG A 1 201 ? 11.327 -5.814 -24.354 1.00 84.75 201 ARG A O 1
ATOM 1672 N N . VAL A 1 202 ? 10.118 -3.925 -24.593 1.00 86.12 202 VAL A N 1
ATOM 1673 C CA . VAL A 1 202 ? 10.127 -3.900 -26.057 1.00 86.12 202 VAL A CA 1
ATOM 1674 C C . VAL A 1 202 ? 11.065 -2.794 -26.512 1.00 86.12 202 VAL A C 1
ATOM 1676 O O . VAL A 1 202 ? 11.029 -1.682 -25.985 1.00 86.12 202 VAL A O 1
ATOM 1679 N N . VAL A 1 203 ? 11.936 -3.119 -27.464 1.00 84.19 203 VAL A N 1
ATOM 1680 C CA . VAL A 1 203 ? 12.821 -2.152 -28.112 1.00 84.19 203 VAL A CA 1
ATOM 1681 C C . VAL A 1 203 ? 12.406 -2.060 -29.572 1.00 84.19 203 VAL A C 1
ATOM 1683 O O . VAL A 1 203 ? 12.477 -3.047 -30.300 1.00 84.19 203 VAL A O 1
ATOM 1686 N N . GLU A 1 204 ? 11.958 -0.879 -29.983 1.00 85.19 204 GLU A N 1
ATOM 1687 C CA . GLU A 1 204 ? 11.478 -0.608 -31.339 1.00 85.19 204 GLU A CA 1
ATOM 1688 C C . GLU A 1 204 ? 12.448 0.299 -32.106 1.00 85.19 204 GLU A C 1
ATOM 1690 O O . GLU A 1 204 ? 13.351 0.908 -31.531 1.00 85.19 204 GLU A O 1
ATOM 1695 N N . GLY A 1 205 ? 12.259 0.396 -33.425 1.00 86.25 205 GLY A N 1
ATOM 1696 C CA . GLY A 1 205 ? 12.994 1.349 -34.264 1.00 86.25 205 GLY A CA 1
ATOM 1697 C C . GLY A 1 205 ? 14.462 0.996 -34.510 1.00 86.25 205 GLY A C 1
ATOM 1698 O O . GLY A 1 205 ? 15.217 1.842 -34.986 1.00 86.25 205 GLY A O 1
ATOM 1699 N N . ILE A 1 206 ? 14.881 -0.237 -34.212 1.00 86.75 206 ILE A N 1
ATOM 1700 C CA . ILE A 1 206 ? 16.220 -0.722 -34.552 1.00 86.75 206 ILE A CA 1
ATOM 1701 C C . ILE A 1 206 ? 16.238 -1.073 -36.048 1.00 86.75 206 ILE A C 1
ATOM 1703 O O . ILE A 1 206 ? 15.510 -1.978 -36.457 1.00 86.75 206 ILE A O 1
ATOM 1707 N N . PRO A 1 207 ? 17.060 -0.405 -36.882 1.00 91.75 207 PRO A N 1
ATOM 1708 C CA . PRO A 1 207 ? 17.192 -0.779 -38.287 1.00 91.75 207 PRO A CA 1
ATOM 1709 C C . PRO A 1 207 ? 17.699 -2.219 -38.413 1.00 91.75 207 PRO A C 1
ATOM 1711 O O . PRO A 1 207 ? 18.616 -2.591 -37.682 1.00 91.75 207 PRO A O 1
ATOM 1714 N N . GLU A 1 208 ? 17.192 -3.000 -39.372 1.00 88.31 208 GLU A N 1
ATOM 1715 C CA . GLU A 1 208 ? 17.585 -4.414 -39.538 1.00 88.31 208 GLU A CA 1
ATOM 1716 C C . GLU A 1 208 ? 19.104 -4.610 -39.617 1.00 88.31 208 GLU A C 1
ATOM 1718 O O . GLU A 1 208 ? 19.659 -5.488 -38.961 1.00 88.31 208 GLU A O 1
ATOM 1723 N N . ARG A 1 209 ? 19.801 -3.709 -40.323 1.00 91.69 209 ARG A N 1
ATOM 1724 C CA . ARG A 1 209 ? 21.271 -3.699 -40.439 1.00 91.69 209 ARG A CA 1
ATOM 1725 C C . ARG A 1 209 ? 22.021 -3.590 -39.099 1.00 91.69 209 ARG A C 1
ATOM 1727 O O . ARG A 1 209 ? 23.206 -3.892 -39.044 1.00 91.69 209 ARG A O 1
ATOM 1734 N N . ASN A 1 210 ? 21.357 -3.141 -38.033 1.00 92.62 210 ASN A N 1
ATOM 1735 C CA . ASN A 1 210 ? 21.930 -3.000 -36.695 1.00 92.62 210 ASN A CA 1
ATOM 1736 C C . ASN A 1 210 ? 21.560 -4.171 -35.765 1.00 92.62 210 ASN A C 1
ATOM 1738 O O . ASN A 1 210 ? 22.150 -4.280 -34.688 1.00 92.62 210 ASN A O 1
ATOM 1742 N N . LEU A 1 211 ? 20.606 -5.035 -36.143 1.00 89.25 211 LEU A N 1
ATOM 1743 C CA . LEU A 1 211 ? 20.118 -6.118 -35.281 1.00 89.25 211 LEU A CA 1
ATOM 1744 C C . LEU A 1 211 ? 21.219 -7.124 -34.948 1.00 89.25 211 LEU A C 1
ATOM 1746 O O . LEU A 1 211 ? 21.381 -7.484 -33.786 1.00 89.25 211 LEU A O 1
ATOM 1750 N N . GLU A 1 212 ? 22.016 -7.528 -35.937 1.00 90.38 212 GLU A N 1
ATOM 1751 C CA . GLU A 1 212 ? 23.118 -8.472 -35.725 1.00 90.38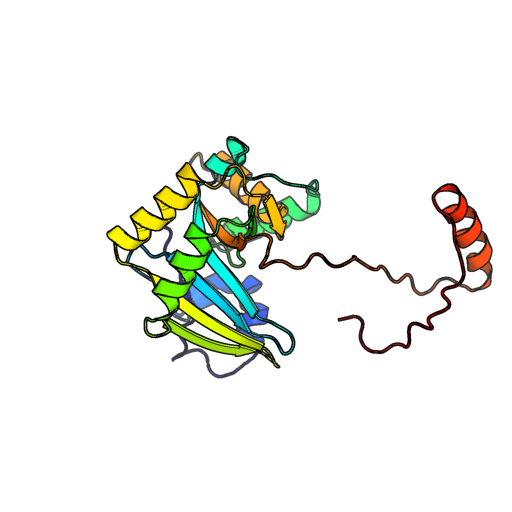 212 GLU A CA 1
ATOM 1752 C C . GLU A 1 212 ? 24.149 -7.922 -34.727 1.00 90.38 212 GLU A C 1
ATOM 1754 O O . GLU A 1 212 ? 24.557 -8.612 -33.791 1.00 90.38 212 GLU A O 1
ATOM 1759 N N . GLY A 1 213 ? 24.517 -6.644 -34.872 1.00 91.88 213 GLY A N 1
ATOM 1760 C CA . GLY A 1 213 ? 25.434 -5.969 -33.955 1.00 91.88 213 GLY A CA 1
ATOM 1761 C C . GLY A 1 213 ? 24.883 -5.880 -32.530 1.00 91.88 213 GLY A C 1
ATOM 1762 O O . GLY A 1 213 ? 25.616 -6.126 -31.570 1.00 91.88 213 GLY A O 1
ATOM 1763 N N . LEU A 1 214 ? 23.588 -5.584 -32.386 1.00 90.81 214 LEU A N 1
ATOM 1764 C CA . LEU A 1 214 ? 22.911 -5.558 -31.091 1.00 90.81 214 LEU A CA 1
ATOM 1765 C C . LEU A 1 214 ? 22.890 -6.943 -30.434 1.00 90.81 214 LEU A C 1
ATOM 1767 O O . LEU A 1 214 ? 23.286 -7.065 -29.276 1.00 90.81 214 LEU A O 1
ATOM 1771 N N . ILE A 1 215 ? 22.477 -7.983 -31.168 1.00 91.62 215 ILE A N 1
ATOM 1772 C CA . ILE A 1 215 ? 22.446 -9.370 -30.679 1.00 91.62 215 ILE A CA 1
ATOM 1773 C C . ILE A 1 215 ? 23.844 -9.790 -30.228 1.00 91.62 215 ILE A C 1
ATOM 1775 O O . ILE A 1 215 ? 24.004 -10.304 -29.123 1.00 91.62 215 ILE A O 1
ATOM 1779 N N . LYS A 1 216 ? 24.878 -9.503 -31.026 1.00 93.12 216 LYS A N 1
ATOM 1780 C CA . LYS A 1 216 ? 26.268 -9.798 -30.665 1.00 93.12 216 LYS A CA 1
ATOM 1781 C C . LYS A 1 216 ? 26.695 -9.089 -29.380 1.00 93.12 216 LYS A C 1
ATOM 1783 O O . LYS A 1 216 ? 27.356 -9.695 -28.544 1.00 93.12 216 LYS A O 1
ATOM 1788 N N . HIS A 1 217 ? 26.324 -7.821 -29.206 1.00 93.75 217 HIS A N 1
ATOM 1789 C CA . HIS A 1 217 ? 26.666 -7.075 -27.997 1.00 93.75 217 HIS A CA 1
ATOM 1790 C C . HIS A 1 217 ? 25.954 -7.625 -26.754 1.00 93.75 217 HIS A C 1
ATOM 1792 O O . HIS A 1 217 ? 26.586 -7.808 -25.715 1.00 93.75 217 HIS A O 1
ATOM 1798 N N . LEU A 1 218 ? 24.656 -7.918 -26.865 1.00 93.19 218 LEU A N 1
ATOM 1799 C CA . LEU A 1 218 ? 23.853 -8.488 -25.782 1.00 93.19 218 LEU A CA 1
ATOM 1800 C C . LEU A 1 218 ? 24.298 -9.914 -25.421 1.00 93.19 218 LEU A C 1
ATOM 1802 O O . LEU A 1 218 ? 24.268 -10.273 -24.247 1.00 93.19 218 LEU A O 1
ATOM 1806 N N . SER A 1 219 ? 24.798 -10.684 -26.394 1.00 94.38 219 SER A N 1
ATOM 1807 C CA . SER A 1 219 ? 25.306 -12.049 -26.182 1.00 94.38 219 SER A CA 1
ATOM 1808 C C . SER A 1 219 ? 26.504 -12.113 -25.224 1.00 94.38 219 SER A C 1
ATOM 1810 O O . SER A 1 219 ? 26.834 -13.180 -24.718 1.00 94.38 219 SER A O 1
ATOM 1812 N N . ASN A 1 220 ? 27.147 -10.975 -24.934 1.00 96.25 220 ASN A N 1
ATOM 1813 C CA . ASN A 1 220 ? 28.186 -10.891 -23.903 1.00 96.25 220 ASN A CA 1
ATOM 1814 C C . ASN A 1 220 ? 27.627 -11.001 -22.472 1.00 96.25 220 ASN A C 1
ATOM 1816 O O . ASN A 1 220 ? 28.392 -11.233 -21.541 1.00 96.25 220 ASN A O 1
ATOM 1820 N N . TRP A 1 221 ? 26.319 -10.804 -22.287 1.00 95.31 221 TRP A N 1
ATOM 1821 C CA . TRP A 1 221 ? 25.661 -10.745 -20.978 1.00 95.31 221 TRP A CA 1
ATOM 1822 C C . TRP A 1 221 ? 24.665 -11.887 -20.756 1.00 95.31 221 TRP A C 1
ATOM 1824 O O . TRP A 1 221 ? 24.397 -12.250 -19.612 1.00 95.31 221 TRP A O 1
ATOM 1834 N N . CYS A 1 222 ? 24.103 -12.453 -21.825 1.00 93.06 222 CYS A N 1
ATOM 1835 C CA . CYS A 1 222 ? 23.124 -13.534 -21.751 1.00 93.06 222 CYS A CA 1
ATOM 1836 C C . CYS A 1 222 ? 23.134 -14.411 -23.010 1.00 93.06 222 CYS A C 1
ATOM 1838 O O . CYS A 1 222 ? 23.639 -14.019 -24.058 1.00 93.06 222 CYS A O 1
ATOM 1840 N N . MET A 1 223 ? 22.541 -15.603 -22.914 1.00 92.50 223 MET A N 1
ATOM 1841 C CA . MET A 1 223 ? 22.235 -16.412 -24.095 1.00 92.50 223 MET A CA 1
ATOM 1842 C C . MET A 1 223 ? 21.009 -15.833 -24.801 1.00 92.50 223 MET A C 1
ATOM 1844 O O . MET A 1 223 ? 20.012 -15.511 -24.153 1.00 92.50 223 MET A O 1
ATOM 1848 N N . ILE A 1 224 ? 21.089 -15.710 -26.124 1.00 91.44 224 ILE A N 1
ATOM 1849 C CA . ILE A 1 224 ? 20.018 -15.158 -26.953 1.00 91.44 224 ILE A CA 1
ATOM 1850 C C . ILE A 1 224 ? 19.556 -16.231 -27.921 1.00 91.44 224 ILE A C 1
ATOM 1852 O O . ILE A 1 224 ? 20.343 -16.747 -28.711 1.00 91.44 224 ILE A O 1
ATOM 1856 N N . GLU A 1 225 ? 18.262 -16.520 -27.884 1.00 88.75 225 GLU A N 1
ATOM 1857 C CA . GLU A 1 225 ? 17.620 -17.463 -28.787 1.00 88.75 225 GLU A CA 1
ATOM 1858 C C . GLU A 1 225 ? 16.382 -16.813 -29.411 1.00 88.75 225 GLU A C 1
ATOM 1860 O O . GLU A 1 225 ? 15.658 -16.083 -28.723 1.00 88.75 225 GLU A O 1
ATOM 1865 N N . PRO A 1 226 ? 16.101 -17.061 -30.701 1.00 86.75 226 PRO A N 1
ATOM 1866 C CA . PRO A 1 226 ? 14.837 -16.663 -31.298 1.00 86.75 226 PRO A CA 1
ATOM 1867 C C . PRO A 1 226 ? 13.662 -17.245 -30.505 1.00 86.75 226 PRO A C 1
ATOM 1869 O O . PRO A 1 226 ? 13.585 -18.456 -30.281 1.00 86.75 226 PRO A O 1
ATOM 1872 N N . SER A 1 227 ? 12.724 -16.388 -30.096 1.00 83.06 227 SER A N 1
ATOM 1873 C CA . SER A 1 227 ? 11.507 -16.850 -29.429 1.00 83.06 227 SER A CA 1
ATOM 1874 C C . SER A 1 227 ? 10.703 -17.745 -30.373 1.00 83.06 227 SER A C 1
ATOM 1876 O O . SER A 1 227 ? 10.368 -17.349 -31.488 1.00 83.06 227 SER A O 1
ATOM 1878 N N . LYS A 1 228 ? 10.338 -18.945 -29.905 1.00 83.44 228 LYS A N 1
ATOM 1879 C CA . LYS A 1 228 ? 9.404 -19.848 -30.608 1.00 83.44 228 LYS A CA 1
ATOM 1880 C C . LYS A 1 228 ? 7.963 -19.335 -30.583 1.00 83.44 228 LYS A C 1
ATOM 1882 O O . LYS A 1 228 ? 7.117 -19.827 -31.323 1.00 83.44 228 LYS A O 1
ATOM 1887 N N . ILE A 1 229 ? 7.688 -18.367 -29.712 1.00 76.25 229 ILE A N 1
ATOM 1888 C CA . ILE A 1 229 ? 6.399 -17.702 -29.579 1.00 76.25 229 ILE A CA 1
ATOM 1889 C C . ILE A 1 229 ? 6.496 -16.390 -30.352 1.00 76.25 229 ILE A C 1
ATOM 1891 O O . ILE A 1 229 ? 7.284 -15.511 -29.992 1.00 76.25 229 ILE A O 1
ATOM 1895 N N . SER A 1 230 ? 5.695 -16.256 -31.409 1.00 65.88 230 SER A N 1
ATOM 1896 C CA . SER A 1 230 ? 5.468 -14.952 -32.028 1.00 65.88 230 SER A CA 1
ATOM 1897 C C . SER A 1 230 ? 4.662 -14.111 -31.044 1.00 65.88 230 SER A C 1
ATOM 1899 O O . SER A 1 230 ? 3.536 -14.469 -30.694 1.00 65.88 230 SER A O 1
ATOM 1901 N N . ILE A 1 231 ? 5.250 -13.019 -30.559 1.00 65.31 231 ILE A N 1
ATOM 1902 C CA . ILE A 1 231 ? 4.521 -12.034 -29.762 1.00 65.31 231 ILE A CA 1
ATOM 1903 C C . ILE A 1 231 ? 3.652 -11.261 -30.756 1.00 65.31 231 ILE A C 1
ATOM 1905 O O . ILE A 1 231 ? 4.081 -10.276 -31.352 1.00 65.31 231 ILE A O 1
ATOM 1909 N N . CYS A 1 232 ? 2.446 -11.768 -31.014 1.00 48.69 232 CYS A N 1
ATOM 1910 C CA . CYS A 1 232 ? 1.443 -11.027 -31.765 1.00 48.69 232 CYS A CA 1
ATOM 1911 C C . CYS A 1 232 ? 1.134 -9.742 -30.982 1.00 48.69 232 CYS A C 1
ATOM 1913 O O . CYS A 1 232 ? 1.052 -9.792 -29.756 1.00 48.69 232 CYS A O 1
ATOM 1915 N N . GLN A 1 233 ? 0.964 -8.608 -31.669 1.00 48.44 233 GLN A N 1
ATOM 1916 C CA . GLN A 1 233 ? 0.676 -7.276 -31.104 1.00 48.44 233 GLN A CA 1
ATOM 1917 C C . GLN A 1 233 ? -0.695 -7.183 -30.391 1.00 48.44 233 GLN A C 1
ATOM 1919 O O . GLN A 1 233 ? -1.404 -6.187 -30.505 1.00 48.44 233 GLN A O 1
ATOM 1924 N N . GLN A 1 234 ? -1.130 -8.220 -29.682 1.00 38.62 234 GLN A N 1
ATOM 1925 C CA . GLN A 1 234 ? -2.274 -8.134 -28.794 1.00 38.62 234 GLN A CA 1
ATOM 1926 C C . GLN A 1 234 ? -1.789 -7.567 -27.468 1.00 38.62 234 GLN A C 1
ATOM 1928 O O . GLN A 1 234 ? -1.255 -8.280 -26.627 1.00 38.62 234 GLN A O 1
ATOM 1933 N N . SER A 1 235 ? -1.948 -6.248 -27.368 1.00 35.66 235 SER A N 1
ATOM 1934 C CA . SER A 1 235 ? -2.015 -5.466 -26.138 1.00 35.66 235 SER A CA 1
ATOM 1935 C C . SER A 1 235 ? -1.003 -5.882 -25.077 1.00 35.66 235 SER A C 1
ATOM 1937 O O . SER A 1 235 ? -1.311 -6.605 -24.134 1.00 35.66 235 SER A O 1
ATOM 1939 N N . ILE A 1 236 ? 0.206 -5.344 -25.211 1.00 33.81 236 ILE A N 1
ATOM 1940 C CA . ILE A 1 236 ? 1.049 -5.081 -24.048 1.00 33.81 236 ILE A CA 1
ATOM 1941 C C . ILE A 1 236 ? 0.242 -4.092 -23.192 1.00 33.81 236 ILE A C 1
ATOM 1943 O O . ILE A 1 236 ? 0.122 -2.924 -23.562 1.00 33.81 236 ILE A O 1
ATOM 1947 N N . VAL A 1 237 ? -0.429 -4.603 -22.156 1.00 33.09 237 VAL A N 1
ATOM 1948 C CA . VAL A 1 237 ? -1.142 -3.806 -21.144 1.00 33.09 237 VAL A CA 1
ATOM 1949 C C . VAL A 1 237 ? -0.132 -3.214 -20.173 1.00 33.09 237 VAL A C 1
ATOM 1951 O O . VAL A 1 237 ? 0.780 -3.965 -19.758 1.00 33.09 237 VAL A O 1
#

Mean predicted aligned error: 7.04 Å

Solvent-accessible surface area (backbone atoms only — not comparable to full-atom values): 14278 Å² total; per-residue (Å²): 127,86,89,53,59,69,41,76,28,66,94,71,54,70,95,49,84,59,58,75,70,43,40,79,82,44,38,49,68,41,47,78,68,59,41,40,43,74,4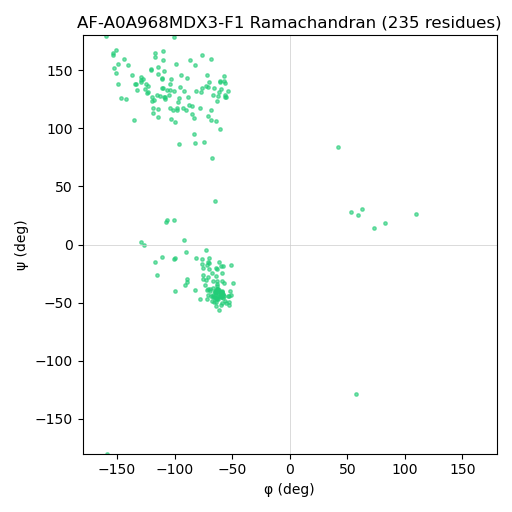6,93,63,74,62,38,31,40,42,36,40,39,48,95,89,52,70,35,50,32,43,33,40,77,41,59,44,62,42,44,78,73,55,41,43,36,76,86,71,86,76,60,68,76,62,39,54,58,53,43,53,51,35,66,71,48,72,55,87,88,70,63,30,33,31,33,28,76,71,50,70,70,57,54,52,51,54,58,58,59,64,76,49,80,68,69,44,76,52,73,60,87,86,29,38,39,41,30,32,73,48,60,53,68,66,65,52,48,53,53,52,49,49,44,72,76,71,51,86,48,35,32,51,76,43,46,63,56,61,54,55,39,50,50,53,49,22,59,74,71,73,43,92,47,65,40,54,29,34,38,21,35,51,85,40,57,83,90,76,87,89,82,84,86,87,78,92,74,54,75,92,48,47,63,60,49,52,60,59,50,49,77,81,44,91,82,74,87,70,92,65,79,84,66,91,73,69,91,123